Protein AF-A0AAE0B2C9-F1 (afdb_monomer_lite)

Radius of gyration: 37.52 Å; chains: 1; bounding box: 74×48×134 Å

pLDDT: mean 80.84, std 14.65, range [28.23, 96.62]

Foldseek 3Di:
DLVVLVVVLVVLVVVCVVCVVVCVVVVVVVVSVVVSVVSVVVSVVVVVVLVVVLVVVLVVLVVVLVVVLVVLLVVVVPDPDDPVCPVVSVVVSVVSVVVSVVVSVVSVVVSPVCVVVVVVVVVVVVPPDDDDDPDDPPPDPPPCQPVDDDDDDDDPDPPDDQDDVNPVDDPLRVLVVVLVVVLRVLHLEAEAEQSCVRPDPVVVVVSLVVCCVSNVNHHYHYDHPDLVSQLPDQWDWDDDPNDTDDIGRLVVQLVDPPRPSVVSVVVVVVVVVVVDPPDDPDDD

Sequence (284 aa):
MTGTTKSSLASHLAESFAGAKTIRAFRQEDEFFSKSLKLIDANACSYFHSSSAEEWLIQCLEILCAIVLSSSALAMTLLPLGPSASGFIGMALSYGLSLNLHLISAAKFNCTADFIVSIERLEQYMHIPSEAQTVVEGKQPAQNWPAIGKVEIHNLKTLIAVVENGLNWSLGQRQLFCLGRALLKRSRILVLDEATASIDNATDSTIQKTIRREFADCTVITVAHRIPTVMDCNAVLAISDGELVEYDDPVKLINTDGSLFGQLVKEYWSQCKFQHPLRRLVLK

Structure (mmCIF, N/CA/C/O backbone):
data_AF-A0AAE0B2C9-F1
#
_entry.id   AF-A0AAE0B2C9-F1
#
loop_
_atom_site.group_PDB
_atom_site.id
_atom_site.type_symbol
_atom_site.label_atom_id
_atom_site.label_alt_id
_atom_site.label_comp_id
_atom_site.label_asym_id
_atom_site.label_entity_id
_atom_site.label_seq_id
_atom_site.pdbx_PDB_ins_code
_atom_site.Cartn_x
_atom_site.Cartn_y
_atom_site.Cartn_z
_atom_site.occupancy
_atom_site.B_iso_or_equiv
_atom_site.auth_seq_id
_atom_site.auth_comp_id
_atom_site.auth_asym_id
_atom_site.auth_atom_id
_atom_site.pdbx_PDB_model_num
ATOM 1 N N . MET A 1 1 ? 11.998 -7.141 -19.446 1.00 56.12 1 MET A N 1
ATOM 2 C CA . MET A 1 1 ? 12.781 -7.429 -18.213 1.00 56.12 1 MET A CA 1
ATOM 3 C C . MET A 1 1 ? 12.981 -6.198 -17.326 1.00 56.12 1 MET A C 1
ATOM 5 O O . MET A 1 1 ? 12.806 -6.310 -16.123 1.00 56.12 1 MET A O 1
ATOM 9 N N . THR A 1 2 ? 13.232 -5.008 -17.877 1.00 59.12 2 THR A N 1
ATOM 10 C CA . THR A 1 2 ? 13.324 -3.733 -17.121 1.00 59.12 2 THR A CA 1
ATOM 11 C C . THR A 1 2 ? 12.116 -3.443 -16.217 1.00 59.12 2 THR A C 1
ATOM 13 O O . THR A 1 2 ? 12.249 -2.884 -15.130 1.00 59.12 2 THR A O 1
ATOM 16 N N . GLY A 1 3 ? 10.919 -3.863 -16.633 1.00 65.12 3 GLY A N 1
ATOM 17 C CA . GLY A 1 3 ? 9.690 -3.694 -15.861 1.00 65.12 3 GLY A CA 1
ATOM 18 C C . GLY A 1 3 ? 9.632 -4.459 -14.533 1.00 65.12 3 GLY A C 1
ATOM 19 O O . GLY A 1 3 ? 8.929 -4.007 -13.631 1.00 65.12 3 GLY A O 1
ATOM 20 N N . THR A 1 4 ? 10.341 -5.585 -14.391 1.00 75.62 4 THR A N 1
ATOM 21 C CA . THR A 1 4 ? 10.336 -6.396 -13.160 1.00 75.62 4 THR A CA 1
ATOM 22 C C . THR A 1 4 ? 11.414 -5.922 -12.187 1.00 75.62 4 THR A C 1
ATOM 24 O O . THR A 1 4 ? 11.114 -5.689 -11.016 1.00 75.62 4 THR A O 1
ATOM 27 N N . THR A 1 5 ? 12.629 -5.649 -12.670 1.00 82.25 5 THR A N 1
ATOM 28 C CA . THR A 1 5 ? 13.738 -5.119 -11.853 1.00 82.25 5 THR A CA 1
ATOM 29 C C . THR A 1 5 ? 13.420 -3.740 -11.281 1.00 82.25 5 THR A C 1
ATOM 31 O O . THR A 1 5 ? 13.596 -3.505 -10.084 1.00 82.25 5 THR A O 1
ATOM 34 N N . LYS A 1 6 ? 12.851 -2.847 -12.100 1.00 84.25 6 LYS A N 1
ATOM 35 C CA . LYS A 1 6 ? 12.429 -1.510 -11.664 1.00 84.25 6 LYS A CA 1
ATOM 36 C C . LYS A 1 6 ? 11.317 -1.567 -10.613 1.00 84.25 6 LYS A C 1
ATOM 38 O O . LYS A 1 6 ? 11.328 -0.765 -9.683 1.00 84.25 6 LYS A O 1
ATOM 43 N N . SER A 1 7 ? 10.388 -2.523 -10.729 1.00 86.44 7 SER A N 1
ATOM 44 C CA . SER A 1 7 ? 9.321 -2.703 -9.734 1.00 86.44 7 SER A CA 1
ATOM 45 C C . SER A 1 7 ? 9.874 -3.148 -8.380 1.00 86.44 7 SER A C 1
ATOM 47 O O . SER A 1 7 ? 9.533 -2.551 -7.366 1.00 86.44 7 SER A O 1
ATOM 49 N N . SER A 1 8 ? 10.812 -4.103 -8.366 1.00 87.62 8 SER A N 1
ATOM 50 C CA . SER A 1 8 ? 11.441 -4.575 -7.130 1.00 87.62 8 SER A CA 1
ATOM 51 C C . SER A 1 8 ? 12.215 -3.464 -6.418 1.00 87.62 8 SER A C 1
ATOM 53 O O . SER A 1 8 ? 12.170 -3.383 -5.192 1.00 87.62 8 SER A O 1
ATOM 55 N N . LEU A 1 9 ? 12.904 -2.595 -7.169 1.00 90.75 9 LEU A N 1
ATOM 56 C CA . LEU A 1 9 ? 13.582 -1.426 -6.609 1.00 90.75 9 LEU A CA 1
ATOM 57 C C . LEU A 1 9 ? 12.579 -0.433 -6.006 1.00 90.75 9 LEU A C 1
ATOM 59 O O . LEU A 1 9 ? 12.768 0.026 -4.882 1.00 90.75 9 LEU A O 1
ATOM 63 N N . ALA A 1 10 ? 11.498 -0.127 -6.730 1.00 91.06 10 ALA A N 1
ATOM 64 C CA . ALA A 1 10 ? 10.461 0.785 -6.253 1.00 91.06 10 ALA A CA 1
ATOM 65 C C . ALA A 1 10 ? 9.782 0.265 -4.975 1.00 91.06 10 ALA A C 1
ATOM 67 O O . ALA A 1 10 ? 9.624 1.022 -4.019 1.00 91.06 10 ALA A O 1
ATOM 68 N N . SER A 1 11 ? 9.445 -1.027 -4.926 1.00 92.75 11 SER A N 1
ATOM 69 C CA . SER A 1 11 ? 8.879 -1.672 -3.739 1.00 92.75 11 SER A CA 1
ATOM 70 C C . SER A 1 11 ? 9.840 -1.627 -2.551 1.00 92.75 11 SER A C 1
ATOM 72 O O . SER A 1 11 ? 9.436 -1.222 -1.465 1.00 92.75 11 SER A O 1
ATOM 74 N N . HIS A 1 12 ? 11.119 -1.959 -2.759 1.00 94.12 12 HIS A N 1
ATOM 75 C CA . HIS A 1 12 ? 12.130 -1.910 -1.700 1.00 94.12 12 HIS A CA 1
ATOM 76 C C . HIS A 1 12 ? 12.312 -0.495 -1.133 1.00 94.12 12 HIS A C 1
ATOM 78 O O . HIS A 1 12 ? 12.438 -0.317 0.079 1.00 94.12 12 HIS A O 1
ATOM 84 N N . LEU A 1 13 ? 12.303 0.527 -1.993 1.00 93.69 13 LEU A N 1
ATOM 85 C CA . LEU A 1 13 ? 12.372 1.921 -1.557 1.00 93.69 13 LEU A CA 1
ATOM 86 C C . LEU A 1 13 ? 11.123 2.322 -0.770 1.00 93.69 13 LEU A C 1
ATOM 88 O O . LEU A 1 13 ? 11.255 2.917 0.296 1.00 93.69 13 LEU A O 1
ATOM 92 N N . ALA A 1 14 ? 9.928 1.968 -1.249 1.00 92.62 14 ALA A N 1
ATOM 93 C CA . ALA A 1 14 ? 8.678 2.260 -0.551 1.00 92.62 14 ALA A CA 1
ATOM 94 C C . ALA A 1 14 ? 8.640 1.627 0.852 1.00 92.62 14 ALA A C 1
ATOM 96 O O . ALA A 1 14 ? 8.302 2.303 1.824 1.00 92.62 14 ALA A O 1
ATOM 97 N N . GLU A 1 15 ? 9.061 0.365 0.971 1.00 93.19 15 GLU A N 1
ATOM 98 C CA . GLU A 1 15 ? 9.192 -0.338 2.251 1.00 93.19 15 GLU A CA 1
ATOM 99 C C . GLU A 1 15 ? 10.231 0.332 3.163 1.00 93.19 15 GLU A C 1
ATOM 101 O O . GLU A 1 15 ? 9.957 0.595 4.335 1.00 93.19 15 GLU A O 1
ATOM 106 N N . SER A 1 16 ? 11.393 0.701 2.613 1.00 94.38 16 SER A N 1
ATOM 107 C CA . SER A 1 16 ? 12.456 1.389 3.356 1.00 94.38 16 SER A CA 1
ATOM 108 C C . SER A 1 16 ? 12.008 2.756 3.885 1.00 94.38 16 SER A C 1
ATOM 110 O O . SER A 1 16 ? 12.334 3.117 5.015 1.00 94.38 16 SER A O 1
ATOM 112 N N . PHE A 1 17 ? 11.236 3.519 3.103 1.00 90.62 17 PHE A N 1
ATOM 113 C CA . PHE A 1 17 ? 10.686 4.809 3.532 1.00 90.62 17 PHE A CA 1
ATOM 114 C C . PHE A 1 17 ? 9.633 4.644 4.628 1.00 90.62 17 PHE A C 1
ATOM 116 O O . PHE A 1 17 ? 9.695 5.344 5.641 1.00 90.62 17 PHE A O 1
ATOM 123 N N . ALA A 1 18 ? 8.704 3.699 4.463 1.00 90.19 18 ALA A N 1
ATOM 124 C CA . ALA A 1 18 ? 7.688 3.407 5.471 1.00 90.19 18 ALA A CA 1
ATOM 125 C C . ALA A 1 18 ? 8.315 2.911 6.791 1.00 90.19 18 ALA A C 1
ATOM 127 O O . ALA A 1 18 ? 7.897 3.320 7.875 1.00 90.19 18 ALA A O 1
ATOM 128 N N . GLY A 1 19 ? 9.360 2.082 6.701 1.00 92.25 19 GLY A N 1
ATOM 129 C CA . GLY A 1 19 ? 10.087 1.493 7.827 1.00 92.25 19 GLY A CA 1
ATOM 130 C C . GLY A 1 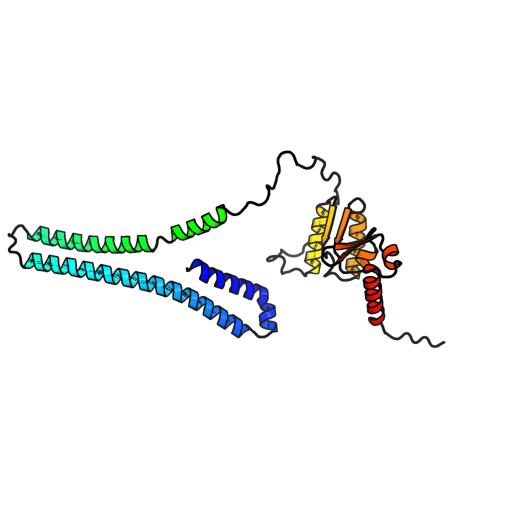19 ? 11.279 2.306 8.343 1.00 92.25 19 GLY A C 1
ATOM 131 O O . GLY A 1 19 ? 11.994 1.829 9.225 1.00 92.25 19 GLY A O 1
ATOM 132 N N . ALA A 1 20 ? 11.514 3.526 7.849 1.00 92.69 20 ALA A N 1
ATOM 133 C CA . ALA A 1 20 ? 12.760 4.265 8.089 1.00 92.69 20 ALA A CA 1
ATOM 134 C C . ALA A 1 20 ? 13.092 4.467 9.579 1.00 92.69 20 ALA A C 1
ATOM 136 O O . ALA A 1 20 ? 14.256 4.418 9.977 1.00 92.69 20 ALA A O 1
ATOM 137 N N . LYS A 1 21 ? 12.074 4.682 10.424 1.00 91.31 21 LYS A N 1
ATOM 138 C CA . LYS A 1 21 ? 12.264 4.812 11.880 1.00 91.31 21 LYS A CA 1
ATOM 139 C C . LYS A 1 21 ? 12.748 3.505 12.506 1.00 91.31 21 LYS A C 1
ATOM 141 O O . LYS A 1 21 ? 13.645 3.538 13.342 1.00 91.31 21 LYS A O 1
ATOM 146 N N . THR A 1 22 ? 12.180 2.378 12.087 1.00 95.31 22 THR A N 1
ATOM 147 C CA . THR A 1 22 ? 12.537 1.040 12.569 1.00 95.31 22 THR A CA 1
ATOM 148 C C . THR A 1 22 ? 13.957 0.673 12.151 1.00 95.31 22 THR A C 1
ATOM 150 O O . THR A 1 22 ? 14.747 0.261 12.993 1.00 95.31 22 THR A O 1
ATOM 153 N N . ILE A 1 23 ? 14.320 0.911 10.887 1.00 95.75 23 ILE A N 1
ATOM 154 C CA . ILE A 1 23 ? 15.668 0.629 10.366 1.00 95.75 23 ILE A CA 1
ATOM 155 C C . ILE A 1 23 ? 16.730 1.386 11.176 1.00 95.75 23 ILE A C 1
ATOM 157 O O . ILE A 1 23 ? 17.708 0.788 11.622 1.00 95.75 23 ILE A O 1
ATOM 161 N N . ARG A 1 24 ? 16.491 2.677 11.450 1.00 94.94 24 ARG A N 1
ATOM 162 C CA . ARG A 1 24 ? 17.382 3.502 12.284 1.00 94.94 24 ARG A CA 1
ATOM 163 C C . ARG A 1 24 ? 17.424 3.055 13.743 1.00 94.94 24 ARG A C 1
ATOM 165 O O . ARG A 1 24 ? 18.475 3.102 14.373 1.00 94.94 24 ARG A O 1
ATOM 172 N N . ALA A 1 25 ? 16.291 2.620 14.297 1.00 96.62 25 ALA A N 1
ATOM 173 C CA . ALA A 1 25 ? 16.227 2.138 15.675 1.00 96.62 25 ALA A CA 1
ATOM 174 C C . ALA A 1 25 ? 17.085 0.879 15.884 1.00 96.62 25 ALA A C 1
ATOM 176 O O . ALA A 1 25 ? 17.752 0.762 16.911 1.00 96.62 25 ALA A O 1
ATOM 177 N N . PHE A 1 26 ? 17.113 -0.024 14.900 1.00 96.38 26 PHE A N 1
ATOM 178 C CA . PHE A 1 26 ? 17.921 -1.248 14.931 1.00 96.38 26 PHE A CA 1
ATOM 179 C C . PHE A 1 26 ? 19.332 -1.093 14.342 1.00 96.38 26 PHE A C 1
ATOM 181 O O . PHE A 1 26 ? 20.090 -2.061 14.357 1.00 96.38 26 PHE A O 1
ATOM 188 N N . ARG A 1 27 ? 19.700 0.105 13.864 1.00 94.44 27 ARG A N 1
ATOM 189 C CA . ARG A 1 27 ? 20.990 0.406 13.219 1.00 94.44 27 ARG A CA 1
ATOM 190 C C . ARG A 1 27 ? 21.327 -0.518 12.037 1.00 94.44 27 ARG A C 1
ATOM 192 O O . ARG A 1 27 ? 22.441 -1.023 11.938 1.00 94.44 27 ARG A O 1
ATOM 199 N N . GLN A 1 28 ? 20.336 -0.787 11.184 1.00 94.88 28 GLN A N 1
ATOM 200 C CA . GLN A 1 28 ? 20.468 -1.653 10.000 1.00 94.88 28 GLN A CA 1
ATOM 201 C C . GLN A 1 28 ? 20.532 -0.858 8.684 1.00 94.88 28 GLN A C 1
ATOM 203 O O . GLN A 1 28 ? 20.190 -1.370 7.618 1.00 94.88 28 GLN A O 1
ATOM 208 N N . GLU A 1 29 ? 20.934 0.417 8.727 1.00 95.62 29 GLU A N 1
ATOM 209 C CA . GLU A 1 29 ? 20.977 1.277 7.540 1.00 95.62 29 GLU A CA 1
ATOM 210 C C . GLU A 1 29 ? 21.914 0.730 6.457 1.00 95.62 29 GLU A C 1
ATOM 212 O O . GLU A 1 29 ? 21.547 0.735 5.282 1.00 95.62 29 GLU A O 1
ATOM 217 N N . ASP A 1 30 ? 23.085 0.218 6.843 1.00 95.88 30 ASP A N 1
ATOM 218 C CA . ASP A 1 30 ? 24.098 -0.280 5.904 1.00 95.88 30 ASP A CA 1
ATOM 219 C C . ASP A 1 30 ? 23.630 -1.530 5.148 1.00 95.88 30 ASP A C 1
ATOM 221 O O . ASP A 1 30 ? 23.893 -1.674 3.951 1.00 95.88 30 ASP A O 1
ATOM 225 N N . GLU A 1 31 ? 22.887 -2.421 5.812 1.00 94.44 31 GLU A N 1
ATOM 226 C CA . GLU A 1 31 ? 22.328 -3.618 5.180 1.00 94.44 31 GLU A CA 1
ATOM 227 C C . GLU A 1 31 ? 21.283 -3.236 4.122 1.00 94.44 31 GLU A C 1
ATOM 229 O O . GLU A 1 31 ? 21.355 -3.681 2.971 1.00 94.44 31 GLU A O 1
ATOM 234 N N . PHE A 1 32 ? 20.350 -2.347 4.481 1.00 94.81 32 PHE A N 1
ATOM 235 C CA . PHE A 1 32 ? 19.336 -1.831 3.559 1.00 94.81 32 PHE A CA 1
ATOM 236 C C . PHE A 1 32 ? 19.957 -1.032 2.409 1.00 94.81 32 PHE A C 1
ATOM 238 O O . PHE A 1 32 ? 19.514 -1.146 1.263 1.00 94.81 32 PHE A O 1
ATOM 245 N N . PHE A 1 33 ? 21.008 -0.258 2.683 1.00 94.44 33 PHE A N 1
ATOM 246 C CA . PHE A 1 33 ? 21.739 0.485 1.663 1.00 94.44 33 PHE A CA 1
ATOM 247 C C . PHE A 1 33 ? 22.454 -0.457 0.689 1.00 94.44 33 PHE A C 1
ATOM 249 O O . PHE A 1 33 ? 22.289 -0.324 -0.524 1.00 94.44 33 PHE A O 1
ATOM 256 N N . SER A 1 34 ? 23.163 -1.471 1.197 1.00 95.44 34 SER A N 1
ATOM 257 C CA . SER A 1 34 ? 23.807 -2.501 0.372 1.00 95.44 34 SER A CA 1
ATOM 258 C C . SER A 1 34 ? 22.793 -3.250 -0.496 1.00 95.44 34 SER A C 1
ATOM 260 O O . SER A 1 34 ? 23.025 -3.479 -1.685 1.00 95.44 34 SER A O 1
ATOM 262 N N . LYS A 1 35 ? 21.629 -3.596 0.065 1.00 94.12 35 LYS A N 1
ATOM 263 C CA . LYS A 1 35 ? 20.538 -4.241 -0.675 1.00 94.12 35 LYS A CA 1
ATOM 264 C C . LYS A 1 35 ? 19.962 -3.333 -1.765 1.00 94.12 35 LYS A C 1
ATOM 266 O O . LYS A 1 35 ? 19.724 -3.804 -2.876 1.00 94.12 35 LYS A O 1
ATOM 271 N N . SER A 1 36 ? 19.798 -2.041 -1.481 1.00 93.44 36 SER A N 1
ATOM 272 C CA . SER A 1 36 ? 19.371 -1.045 -2.470 1.00 93.44 36 SER A CA 1
ATOM 273 C C . SER A 1 36 ? 20.369 -0.936 -3.627 1.00 93.44 36 SER A C 1
ATOM 275 O O . SER A 1 36 ? 19.965 -1.010 -4.786 1.00 93.44 36 SER A O 1
ATOM 277 N N . LEU A 1 37 ? 21.673 -0.864 -3.331 1.00 94.88 37 LEU A N 1
ATOM 278 C CA . LEU A 1 37 ? 22.725 -0.837 -4.353 1.00 94.88 37 LEU A CA 1
ATOM 279 C C . LEU A 1 37 ? 22.684 -2.077 -5.250 1.00 94.88 37 LEU A C 1
ATOM 281 O O . LEU A 1 37 ? 22.681 -1.935 -6.466 1.00 94.88 37 LEU A O 1
ATOM 285 N N . LYS A 1 38 ? 22.535 -3.280 -4.681 1.00 93.94 38 LYS A N 1
ATOM 286 C CA . LYS A 1 38 ? 22.403 -4.517 -5.475 1.00 93.94 38 LYS A CA 1
ATOM 287 C C . LYS A 1 38 ? 21.209 -4.482 -6.433 1.00 93.94 38 LYS A C 1
ATOM 289 O O . LYS A 1 38 ? 21.309 -4.976 -7.552 1.00 93.94 38 LYS A O 1
ATOM 294 N N . LEU A 1 39 ? 20.076 -3.919 -6.007 1.00 91.94 39 LEU A N 1
ATOM 295 C CA . LEU A 1 39 ? 18.887 -3.780 -6.857 1.00 91.94 39 LEU A CA 1
ATOM 296 C C . LEU A 1 39 ? 19.086 -2.731 -7.959 1.00 91.94 39 LEU A C 1
ATOM 298 O O . LEU A 1 39 ? 18.635 -2.939 -9.087 1.00 91.94 39 LEU A O 1
ATOM 302 N N . ILE A 1 40 ? 19.771 -1.629 -7.645 1.00 92.94 40 ILE A N 1
ATOM 303 C CA . ILE A 1 40 ? 20.153 -0.603 -8.621 1.00 92.94 40 ILE A CA 1
ATOM 304 C C . ILE A 1 40 ? 21.097 -1.204 -9.663 1.00 92.94 40 ILE A C 1
ATOM 306 O O . ILE A 1 40 ? 20.825 -1.070 -10.854 1.00 92.94 40 ILE A O 1
ATOM 310 N N . ASP A 1 41 ? 22.132 -1.923 -9.228 1.00 93.75 41 ASP A N 1
ATOM 311 C CA . ASP A 1 41 ? 23.100 -2.580 -10.105 1.00 93.75 41 ASP A CA 1
ATOM 312 C C . ASP A 1 41 ? 22.428 -3.635 -10.981 1.00 93.75 41 ASP A C 1
ATOM 314 O O . ASP A 1 41 ? 22.621 -3.635 -12.190 1.00 93.75 41 ASP A O 1
ATOM 318 N N . ALA A 1 42 ? 21.563 -4.488 -10.426 1.00 89.12 42 ALA A N 1
ATOM 319 C CA . ALA A 1 42 ? 20.823 -5.474 -11.215 1.00 89.12 42 ALA A CA 1
ATOM 320 C C . ALA A 1 42 ? 19.963 -4.815 -12.310 1.00 89.12 42 ALA A C 1
ATOM 322 O O . ALA A 1 42 ? 19.905 -5.294 -13.447 1.00 89.12 42 ALA A O 1
ATOM 323 N N . ASN A 1 43 ? 19.316 -3.691 -11.989 1.00 88.88 43 ASN A N 1
ATOM 324 C CA . ASN A 1 43 ? 18.550 -2.923 -12.962 1.00 88.88 43 ASN A CA 1
ATOM 325 C C . ASN A 1 43 ? 19.452 -2.246 -14.011 1.00 88.88 43 ASN A C 1
ATOM 327 O O . ASN A 1 43 ? 19.130 -2.266 -15.200 1.00 88.88 43 ASN A O 1
ATOM 331 N N . ALA A 1 44 ? 20.583 -1.676 -13.587 1.00 89.00 44 ALA A N 1
ATOM 332 C CA . ALA A 1 44 ? 21.557 -1.032 -14.462 1.00 89.00 44 ALA A CA 1
ATOM 333 C C . ALA A 1 44 ? 22.230 -2.037 -15.407 1.00 89.00 44 ALA A C 1
ATOM 335 O O . ALA A 1 44 ? 22.339 -1.759 -16.596 1.00 89.00 44 ALA A O 1
ATOM 336 N N . CYS A 1 45 ? 22.595 -3.226 -14.924 1.00 88.44 45 CYS A N 1
ATOM 337 C CA . CYS A 1 45 ? 23.145 -4.312 -15.732 1.00 88.44 45 CYS A CA 1
ATOM 338 C C . CYS A 1 45 ? 22.170 -4.738 -16.832 1.00 88.44 45 CYS A C 1
ATOM 340 O O . CYS A 1 45 ? 22.575 -4.883 -17.981 1.00 88.44 45 CYS A O 1
ATOM 342 N N . SER A 1 46 ? 20.876 -4.887 -16.520 1.00 84.50 46 SER A N 1
ATOM 343 C CA . SER A 1 46 ? 19.873 -5.216 -17.543 1.00 84.50 46 SER A CA 1
ATOM 344 C C . SER A 1 46 ? 19.802 -4.150 -18.638 1.00 84.50 46 SER A C 1
ATOM 346 O O . SER A 1 46 ? 19.661 -4.502 -19.807 1.00 84.50 46 SER A O 1
ATOM 348 N N . TYR A 1 47 ? 19.895 -2.870 -18.272 1.00 82.62 47 TYR A N 1
ATOM 349 C CA . TYR A 1 47 ? 19.935 -1.774 -19.238 1.00 82.62 47 TYR A CA 1
ATOM 350 C C . TYR A 1 47 ? 21.234 -1.800 -20.055 1.00 82.62 47 TYR A C 1
ATOM 352 O O . TYR A 1 47 ? 21.191 -1.770 -21.279 1.00 82.62 47 TYR A O 1
ATOM 360 N N . PHE A 1 48 ? 22.380 -1.953 -19.389 1.00 89.50 48 PHE A N 1
ATOM 361 C CA . PHE A 1 48 ? 23.697 -1.992 -20.020 1.00 89.50 48 PHE A CA 1
ATOM 362 C C . PHE A 1 48 ? 23.826 -3.131 -21.036 1.00 89.50 48 PHE A C 1
ATOM 364 O O . PHE A 1 48 ? 24.353 -2.918 -22.124 1.00 89.50 48 PHE A O 1
ATOM 371 N N . HIS A 1 49 ? 23.318 -4.325 -20.718 1.00 88.69 49 HIS A N 1
ATOM 372 C CA . HIS A 1 49 ? 23.308 -5.451 -21.653 1.00 88.69 49 HIS A CA 1
ATOM 373 C C . HIS A 1 49 ? 22.422 -5.186 -22.873 1.00 88.69 49 HIS A C 1
ATOM 375 O O . HIS A 1 49 ? 22.830 -5.521 -23.982 1.00 88.69 49 HIS A O 1
ATOM 381 N N . SER A 1 50 ? 21.258 -4.553 -22.687 1.00 84.88 50 SER A N 1
ATOM 382 C CA . SER A 1 50 ? 20.385 -4.152 -23.799 1.00 84.88 50 SER A CA 1
ATOM 383 C C . SER A 1 50 ? 21.082 -3.137 -24.703 1.00 84.88 50 SER A C 1
ATOM 385 O O . SER A 1 50 ? 21.214 -3.370 -25.900 1.00 84.88 50 SER A O 1
ATOM 387 N N . SER A 1 51 ? 21.633 -2.066 -24.124 1.00 85.19 51 SER A N 1
ATOM 388 C CA . SER A 1 51 ? 22.369 -1.049 -24.881 1.00 85.19 51 SER A CA 1
ATOM 389 C C . SER A 1 51 ? 23.604 -1.626 -25.578 1.00 85.19 51 SER A C 1
ATOM 391 O O . SER A 1 51 ? 23.879 -1.292 -26.723 1.00 85.19 51 SER A O 1
ATOM 393 N N . SER A 1 52 ? 24.333 -2.537 -24.928 1.00 90.25 52 SER A N 1
ATOM 394 C CA . SER A 1 52 ? 25.494 -3.199 -25.538 1.00 90.25 52 SER A CA 1
ATOM 395 C C . SER A 1 52 ? 25.097 -4.079 -26.726 1.00 90.25 52 SER A C 1
ATOM 397 O O . SER A 1 52 ? 25.823 -4.130 -27.715 1.00 90.25 52 SER A O 1
ATOM 399 N N . ALA A 1 53 ? 23.958 -4.772 -26.644 1.00 88.75 53 ALA A N 1
ATOM 400 C CA . ALA A 1 53 ? 23.445 -5.586 -27.742 1.00 88.75 53 ALA A CA 1
ATOM 401 C C . ALA A 1 53 ? 22.993 -4.721 -28.930 1.00 88.75 53 ALA A C 1
ATOM 403 O O . ALA A 1 53 ? 23.263 -5.078 -30.077 1.00 88.75 53 ALA A O 1
ATOM 404 N N . GLU A 1 54 ? 22.360 -3.574 -28.662 1.00 85.19 54 GLU A N 1
ATOM 405 C CA . GLU A 1 54 ? 21.986 -2.594 -29.688 1.00 85.19 54 GLU A CA 1
ATOM 406 C C . GLU A 1 54 ? 23.221 -2.043 -30.414 1.00 85.19 54 GLU A C 1
ATOM 408 O O . GLU A 1 54 ? 23.286 -2.107 -31.642 1.00 85.19 54 GLU A O 1
ATOM 413 N N . GLU A 1 55 ? 24.232 -1.576 -29.673 1.00 89.75 55 GLU A N 1
ATOM 414 C CA . GLU A 1 55 ? 25.488 -1.067 -30.248 1.00 89.75 55 GLU A CA 1
ATOM 415 C C . GLU A 1 55 ? 26.249 -2.143 -31.032 1.00 89.75 55 GLU A C 1
ATOM 417 O O . GLU A 1 55 ? 26.749 -1.887 -32.128 1.00 89.75 55 GLU A O 1
ATOM 422 N N . TRP A 1 56 ? 26.284 -3.378 -30.528 1.00 93.50 56 TRP A N 1
ATOM 423 C CA . TRP A 1 56 ? 26.886 -4.497 -31.251 1.00 93.50 56 TRP A CA 1
ATOM 424 C C . TRP A 1 56 ? 26.183 -4.770 -32.588 1.00 93.50 56 TRP A C 1
ATOM 426 O O . TRP A 1 56 ? 26.845 -4.933 -33.615 1.00 93.50 56 TRP A O 1
ATOM 436 N N . LEU A 1 57 ? 24.846 -4.769 -32.602 1.00 90.56 57 LEU A N 1
ATOM 437 C CA . LEU A 1 57 ? 24.065 -4.964 -33.823 1.00 90.56 57 LEU A CA 1
ATOM 438 C C . LEU A 1 57 ? 24.337 -3.854 -34.849 1.00 90.56 57 LEU A C 1
ATOM 440 O O . LEU A 1 57 ? 24.515 -4.144 -36.034 1.00 90.56 57 LEU A O 1
ATOM 444 N N . ILE A 1 58 ? 24.407 -2.598 -34.401 1.00 89.94 58 ILE A N 1
ATOM 445 C CA . ILE A 1 58 ? 24.726 -1.443 -35.253 1.00 89.94 58 ILE A CA 1
ATOM 446 C C . ILE A 1 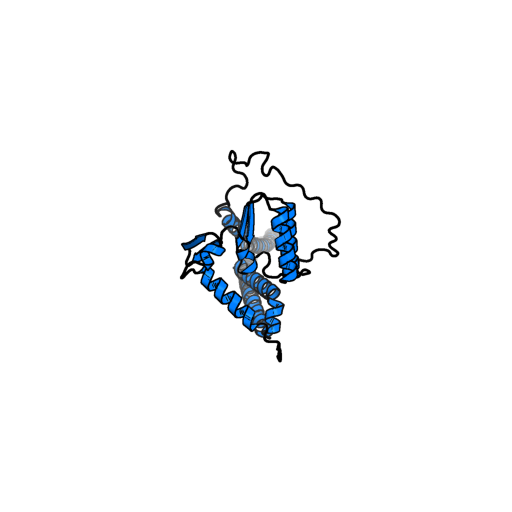58 ? 26.122 -1.598 -35.854 1.00 89.94 58 ILE A C 1
ATOM 448 O O . ILE A 1 58 ? 26.275 -1.485 -37.069 1.00 89.94 58 ILE A O 1
ATOM 452 N N . GLN A 1 59 ? 27.116 -1.942 -35.033 1.00 92.06 59 GLN A N 1
ATOM 453 C CA . GLN A 1 59 ? 28.489 -2.156 -35.482 1.00 92.06 59 GLN A CA 1
ATOM 454 C C . GLN A 1 59 ? 28.571 -3.248 -36.561 1.00 92.06 59 GLN A C 1
ATOM 456 O O . GLN A 1 59 ? 29.270 -3.086 -37.563 1.00 92.06 59 GLN A O 1
ATOM 461 N N . CYS A 1 60 ? 27.843 -4.356 -36.395 1.00 92.81 60 CYS A N 1
ATOM 462 C CA . CYS A 1 60 ? 27.777 -5.417 -37.400 1.00 92.81 60 CYS A CA 1
ATOM 463 C C . CYS A 1 60 ? 27.125 -4.945 -38.711 1.00 92.81 60 CYS A C 1
ATOM 465 O O . CYS A 1 60 ? 27.639 -5.249 -39.791 1.00 92.81 60 CYS A O 1
ATOM 467 N N . LEU A 1 61 ? 26.024 -4.191 -38.632 1.00 90.12 61 LEU A N 1
ATOM 468 C CA . LEU A 1 61 ? 25.336 -3.637 -39.804 1.00 90.12 61 LEU A CA 1
ATOM 469 C C . LEU A 1 61 ? 26.211 -2.628 -40.560 1.00 90.12 61 LEU A C 1
ATOM 471 O O . LEU A 1 61 ? 26.268 -2.670 -41.791 1.00 90.12 61 LEU A O 1
ATOM 475 N N . GLU A 1 62 ? 26.937 -1.771 -39.845 1.00 91.31 62 GLU A N 1
ATOM 476 C CA . GLU A 1 62 ? 27.867 -0.806 -40.432 1.00 91.31 62 GLU A CA 1
ATOM 477 C C . GLU A 1 62 ? 29.037 -1.492 -41.139 1.00 91.31 62 GLU A C 1
ATOM 479 O O . GLU A 1 62 ? 29.372 -1.115 -42.263 1.00 91.31 62 GLU A O 1
ATOM 484 N N . ILE A 1 63 ? 29.624 -2.531 -40.530 1.00 92.88 63 ILE A N 1
ATOM 485 C CA . ILE A 1 63 ? 30.702 -3.313 -41.153 1.00 92.88 63 ILE A CA 1
ATOM 486 C C . ILE A 1 63 ? 30.202 -3.978 -42.441 1.00 92.88 63 ILE A C 1
ATOM 488 O O . ILE A 1 63 ? 30.879 -3.907 -43.467 1.00 92.88 63 ILE A O 1
ATOM 492 N N . LEU A 1 64 ? 29.008 -4.581 -42.427 1.00 92.44 64 LEU A N 1
ATOM 493 C CA . LEU A 1 64 ? 28.411 -5.177 -43.627 1.00 92.44 64 LEU A CA 1
ATOM 494 C C . LEU A 1 64 ? 28.183 -4.128 -44.725 1.00 92.44 64 LEU A C 1
ATOM 496 O O . LEU A 1 64 ? 28.565 -4.353 -45.875 1.00 92.44 64 LEU A O 1
ATOM 500 N N . CYS A 1 65 ? 27.632 -2.961 -44.381 1.00 91.25 65 CYS A N 1
ATOM 501 C CA . CYS A 1 65 ? 27.430 -1.870 -45.336 1.00 91.25 65 CYS A CA 1
ATOM 502 C C . CYS A 1 65 ? 28.759 -1.335 -45.889 1.00 91.25 65 CYS A C 1
ATOM 504 O O . CYS A 1 65 ? 28.866 -1.074 -47.087 1.00 91.25 65 CYS A O 1
ATOM 506 N N . ALA A 1 66 ? 29.792 -1.215 -45.053 1.00 91.44 66 ALA A N 1
ATOM 507 C CA . ALA A 1 66 ? 31.122 -0.788 -45.474 1.00 91.44 66 ALA A CA 1
ATOM 508 C C . ALA A 1 66 ? 31.770 -1.794 -46.440 1.00 91.44 66 ALA A C 1
ATOM 510 O O . ALA A 1 66 ? 32.366 -1.387 -47.439 1.00 91.44 66 ALA A O 1
ATOM 511 N N . ILE A 1 67 ? 31.616 -3.102 -46.202 1.00 93.75 67 ILE A N 1
ATOM 512 C CA . ILE A 1 67 ? 32.081 -4.157 -47.119 1.00 93.75 67 ILE A CA 1
ATOM 513 C C . ILE A 1 67 ? 31.351 -4.066 -48.469 1.00 93.75 67 ILE A C 1
ATOM 515 O O . ILE A 1 67 ? 31.982 -4.123 -49.526 1.00 93.75 67 ILE A O 1
ATOM 519 N N . VAL A 1 68 ? 30.032 -3.867 -48.465 1.00 91.69 68 VAL A N 1
ATOM 520 C CA . VAL A 1 68 ? 29.242 -3.722 -49.701 1.00 91.69 68 VAL A CA 1
ATOM 521 C C . VAL A 1 68 ? 29.631 -2.455 -50.473 1.00 91.69 68 VAL A C 1
ATOM 523 O O . VAL A 1 68 ? 29.806 -2.505 -51.691 1.00 91.69 68 VAL A O 1
ATOM 526 N N . LEU A 1 69 ? 29.830 -1.324 -49.793 1.00 90.94 69 LEU A N 1
ATOM 527 C CA . LEU A 1 69 ? 30.214 -0.068 -50.445 1.00 90.94 69 LEU A CA 1
ATOM 528 C C . LEU A 1 69 ? 31.644 -0.106 -50.984 1.00 90.94 69 LEU A C 1
ATOM 530 O O . LEU A 1 69 ? 31.883 0.333 -52.107 1.00 90.94 69 LEU A O 1
ATOM 534 N N . SER A 1 70 ? 32.585 -0.662 -50.220 1.00 91.88 70 SER A N 1
ATOM 535 C CA . SER A 1 70 ? 33.982 -0.809 -50.649 1.00 91.88 70 SER A CA 1
ATOM 536 C C . SER A 1 70 ? 34.129 -1.773 -51.824 1.00 91.88 70 SER A C 1
ATOM 538 O O . SER A 1 70 ? 34.821 -1.448 -52.787 1.00 91.88 70 SER A O 1
ATOM 540 N N . SER A 1 71 ? 33.438 -2.917 -51.801 1.00 91.75 71 SER A N 1
ATOM 541 C CA . SER A 1 71 ? 33.425 -3.854 -52.933 1.00 91.75 71 SER A CA 1
ATOM 542 C C . SER A 1 71 ? 32.781 -3.244 -54.179 1.00 91.75 71 SER A C 1
ATOM 544 O O . SER A 1 71 ? 33.323 -3.393 -55.273 1.00 91.75 71 SER A O 1
ATOM 546 N N . SER A 1 72 ? 31.692 -2.485 -54.024 1.00 89.50 72 SER A N 1
ATOM 547 C CA . SER A 1 72 ? 31.049 -1.763 -55.131 1.00 89.50 72 SER A CA 1
ATOM 548 C C . SER A 1 72 ? 31.963 -0.680 -55.712 1.00 89.50 72 SER A C 1
ATOM 550 O O . SER A 1 72 ? 32.107 -0.586 -56.929 1.00 89.50 72 SER A O 1
ATOM 552 N N . ALA A 1 73 ? 32.639 0.096 -54.857 1.00 88.50 73 ALA A N 1
ATOM 553 C CA . ALA A 1 73 ? 33.608 1.104 -55.280 1.00 88.50 73 ALA A CA 1
ATOM 554 C C . ALA A 1 73 ? 34.794 0.475 -56.032 1.00 88.50 73 ALA A C 1
ATOM 556 O O . ALA A 1 73 ? 35.197 0.983 -57.075 1.00 88.50 73 ALA A O 1
ATOM 557 N N . LEU A 1 74 ? 35.318 -0.652 -55.540 1.00 89.31 74 LEU A N 1
ATOM 558 C CA . LEU A 1 74 ? 36.417 -1.386 -56.170 1.00 89.31 74 LEU A CA 1
ATOM 559 C C . LEU A 1 74 ? 36.004 -2.018 -57.508 1.00 89.31 74 LEU A C 1
ATOM 561 O O . LEU A 1 74 ? 36.762 -1.975 -58.472 1.00 89.31 74 LEU A O 1
ATOM 565 N N . ALA A 1 75 ? 34.790 -2.561 -57.612 1.00 86.56 75 ALA A N 1
ATOM 566 C CA . ALA A 1 75 ? 34.268 -3.061 -58.883 1.00 86.56 75 ALA A CA 1
ATOM 567 C C . ALA A 1 75 ? 34.132 -1.928 -59.916 1.00 86.56 75 ALA A C 1
ATOM 569 O O . ALA A 1 75 ? 34.515 -2.093 -61.074 1.00 86.56 75 ALA A O 1
ATOM 570 N N . MET A 1 76 ? 33.645 -0.758 -59.489 1.00 85.19 76 MET A N 1
ATOM 571 C CA . MET A 1 76 ? 33.489 0.419 -60.349 1.00 85.19 76 MET A CA 1
ATOM 572 C C . MET A 1 76 ? 34.818 1.000 -60.846 1.00 85.19 76 MET A C 1
ATOM 574 O O . MET A 1 76 ? 34.844 1.557 -61.940 1.00 85.19 76 MET A O 1
ATOM 578 N N . THR A 1 77 ? 35.915 0.877 -60.091 1.00 82.50 77 THR A N 1
ATOM 579 C CA . THR A 1 77 ? 37.243 1.337 -60.538 1.00 82.50 77 THR A CA 1
ATOM 580 C C . THR A 1 77 ? 37.956 0.337 -61.448 1.00 82.50 77 THR A C 1
ATOM 582 O O . THR A 1 77 ? 38.767 0.751 -62.274 1.00 82.50 77 THR A O 1
ATOM 585 N N . LEU A 1 78 ? 37.668 -0.963 -61.320 1.00 83.56 78 LEU A N 1
ATOM 586 C CA . LEU A 1 78 ? 38.298 -2.020 -62.121 1.00 83.56 78 LEU A CA 1
ATOM 587 C C . LEU A 1 78 ? 37.610 -2.271 -63.474 1.00 83.56 78 LEU A C 1
ATOM 589 O O . LEU A 1 78 ? 38.240 -2.800 -64.390 1.00 83.56 78 LEU A O 1
ATOM 593 N N . LEU A 1 79 ? 36.333 -1.911 -63.623 1.00 80.38 79 LEU A N 1
ATOM 594 C CA . LEU A 1 79 ? 35.594 -2.052 -64.880 1.00 80.38 79 LEU A CA 1
ATOM 595 C C . LEU A 1 79 ? 35.875 -0.855 -65.813 1.00 80.38 79 LEU A C 1
ATOM 597 O O . LEU A 1 79 ? 35.718 0.288 -65.381 1.00 80.38 79 LEU A O 1
ATOM 601 N N . PRO A 1 80 ? 36.233 -1.072 -67.098 1.00 71.00 80 PRO A N 1
ATOM 602 C CA . PRO A 1 80 ? 36.436 0.002 -68.069 1.00 71.00 80 PRO A CA 1
ATOM 603 C C . PRO A 1 80 ? 35.081 0.592 -68.482 1.00 71.00 80 PRO A C 1
ATOM 605 O O . PRO A 1 80 ? 34.521 0.286 -69.534 1.00 71.00 80 PRO A O 1
ATOM 608 N N . LEU A 1 81 ? 34.518 1.414 -67.606 1.00 67.50 81 LEU A N 1
ATOM 609 C CA . LEU A 1 81 ? 33.280 2.138 -67.834 1.00 67.50 81 LEU A CA 1
ATOM 610 C C . LEU A 1 81 ? 33.578 3.373 -68.699 1.00 67.50 81 LEU A C 1
ATOM 612 O O . LEU A 1 81 ? 34.547 4.095 -68.468 1.00 67.50 81 LEU A O 1
ATOM 616 N N . GLY A 1 82 ? 32.766 3.598 -69.735 1.00 72.81 82 GLY A N 1
ATOM 617 C CA . GLY A 1 82 ? 32.962 4.703 -70.679 1.00 72.81 82 GLY A CA 1
ATOM 618 C C . GLY A 1 82 ? 32.885 6.101 -70.029 1.00 72.81 82 GLY A C 1
ATOM 619 O O . GLY A 1 82 ? 32.409 6.235 -68.900 1.00 72.81 82 GLY A O 1
ATOM 620 N N . PRO A 1 83 ? 33.282 7.173 -70.747 1.00 67.94 83 PRO A N 1
ATOM 621 C CA . PRO A 1 83 ? 33.369 8.544 -70.215 1.00 67.94 83 PRO A CA 1
ATOM 622 C C . PRO A 1 83 ? 32.067 9.086 -69.597 1.00 67.94 83 PRO A C 1
ATOM 624 O O . PRO A 1 83 ? 32.096 9.977 -68.753 1.00 67.94 83 PRO A O 1
ATOM 627 N N . SER A 1 84 ? 30.921 8.540 -70.006 1.00 66.69 84 SER A N 1
ATOM 628 C CA . SER A 1 84 ? 29.574 8.877 -69.533 1.00 66.69 84 SER A CA 1
ATOM 629 C C . SER A 1 84 ? 29.189 8.242 -68.183 1.00 66.69 84 SER A C 1
ATOM 631 O O . SER A 1 84 ? 28.114 8.536 -67.664 1.00 66.69 84 SER A O 1
ATOM 633 N N . ALA A 1 85 ? 30.035 7.393 -67.589 1.00 71.88 85 ALA A N 1
ATOM 634 C CA . ALA A 1 85 ? 29.716 6.640 -66.371 1.00 71.88 85 ALA A CA 1
ATOM 635 C C . ALA A 1 85 ? 30.073 7.346 -65.047 1.00 71.88 85 ALA A C 1
ATOM 637 O O . ALA A 1 85 ? 29.597 6.935 -63.988 1.00 71.88 85 ALA A O 1
ATOM 638 N N . SER A 1 86 ? 30.873 8.416 -65.077 1.00 77.00 86 SER A N 1
ATOM 639 C CA . SER A 1 86 ? 31.383 9.093 -63.870 1.00 77.00 86 SER A CA 1
ATOM 640 C C . SER A 1 86 ? 30.278 9.661 -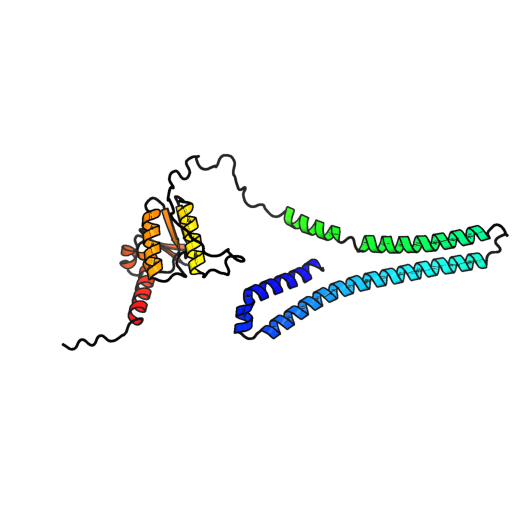62.967 1.00 77.00 86 SER A C 1
ATOM 642 O O . SER A 1 86 ? 30.369 9.561 -61.744 1.00 77.00 86 SER A O 1
ATOM 644 N N . GLY A 1 87 ? 29.192 10.180 -63.553 1.00 82.50 87 GLY A N 1
ATOM 645 C CA . GLY A 1 87 ? 28.026 10.665 -62.805 1.00 82.50 87 GLY A CA 1
ATOM 646 C C . GLY A 1 87 ? 27.256 9.551 -62.085 1.00 82.50 87 GLY A C 1
ATOM 647 O O . GLY A 1 87 ? 26.811 9.736 -60.953 1.00 82.50 87 GLY A O 1
ATOM 648 N N . PHE A 1 88 ? 27.147 8.367 -62.695 1.00 82.56 88 PHE A N 1
ATOM 649 C CA . PHE A 1 88 ? 26.453 7.219 -62.101 1.00 82.56 88 PHE A CA 1
ATOM 650 C C . PHE A 1 88 ? 27.213 6.622 -60.912 1.00 82.56 88 PHE A C 1
ATOM 652 O O . PHE A 1 88 ? 26.585 6.190 -59.947 1.00 82.56 88 PHE A O 1
ATOM 659 N N . ILE A 1 89 ? 28.549 6.658 -60.942 1.00 85.44 89 ILE A N 1
ATOM 660 C CA . ILE A 1 89 ? 29.406 6.211 -59.833 1.00 85.44 89 ILE A CA 1
ATOM 661 C C . ILE A 1 89 ? 29.184 7.088 -58.593 1.00 85.44 89 ILE A C 1
ATOM 663 O O . ILE A 1 89 ? 28.972 6.571 -57.496 1.00 85.44 89 ILE A O 1
ATOM 667 N N . GLY A 1 90 ? 29.162 8.415 -58.771 1.00 86.06 90 GLY A N 1
ATOM 668 C CA . GLY A 1 90 ? 28.862 9.354 -57.688 1.00 86.06 90 GLY A CA 1
ATOM 669 C C . GLY A 1 90 ? 27.471 9.127 -57.091 1.00 86.06 90 GLY A C 1
ATOM 670 O O . GLY A 1 90 ? 27.336 9.024 -55.875 1.00 86.06 90 GLY A O 1
ATOM 671 N N . MET A 1 91 ? 26.453 8.950 -57.942 1.00 87.75 91 MET A N 1
ATOM 672 C CA . MET A 1 91 ? 25.087 8.656 -57.492 1.00 87.75 91 MET A CA 1
ATOM 673 C C . MET A 1 91 ? 24.994 7.340 -56.709 1.00 87.75 91 MET A C 1
ATOM 675 O O . MET A 1 91 ? 24.362 7.307 -55.657 1.00 87.75 91 MET A O 1
ATOM 679 N N . ALA A 1 92 ? 25.643 6.269 -57.173 1.00 87.38 92 ALA A N 1
ATOM 680 C CA . ALA A 1 92 ? 25.609 4.971 -56.500 1.00 87.38 92 ALA A CA 1
ATOM 681 C C . ALA A 1 92 ? 26.238 5.016 -55.098 1.00 87.38 92 ALA A C 1
ATOM 683 O O . ALA A 1 92 ? 25.663 4.478 -54.151 1.00 87.38 92 ALA A O 1
ATOM 684 N N . LEU A 1 93 ? 27.375 5.702 -54.942 1.00 88.00 93 LEU A N 1
ATOM 685 C CA . LEU A 1 93 ? 28.018 5.883 -53.637 1.00 88.00 93 LEU A CA 1
ATOM 686 C C . LEU A 1 93 ? 27.181 6.768 -52.705 1.00 88.00 93 LEU A C 1
ATOM 688 O O . LEU A 1 93 ? 27.023 6.438 -51.529 1.00 88.00 93 LEU A O 1
ATOM 692 N N . SER A 1 94 ? 26.596 7.855 -53.224 1.00 91.38 94 SER A N 1
ATOM 693 C CA . SER A 1 94 ? 25.700 8.719 -52.447 1.00 91.38 94 SER A CA 1
ATOM 694 C C . SER A 1 94 ? 24.457 7.968 -51.962 1.00 91.38 94 SER A C 1
ATOM 696 O O . SER A 1 94 ? 24.133 8.036 -50.777 1.00 91.38 94 SER A O 1
ATOM 698 N N . TYR A 1 95 ? 23.798 7.198 -52.834 1.00 92.38 95 TYR A N 1
ATOM 699 C CA . TYR A 1 95 ? 22.642 6.389 -52.446 1.00 92.38 95 TYR A CA 1
ATOM 700 C C . TYR A 1 95 ? 23.012 5.271 -51.473 1.00 92.38 95 TYR A C 1
ATOM 702 O O . TYR A 1 95 ? 22.268 5.026 -50.527 1.00 92.38 95 TYR A O 1
ATOM 710 N N . GLY A 1 96 ? 24.168 4.635 -51.655 1.00 89.38 96 GLY A N 1
ATOM 711 C CA . GLY A 1 96 ? 24.668 3.611 -50.747 1.00 89.38 96 GLY A CA 1
ATOM 712 C C . GLY A 1 96 ? 24.900 4.124 -49.321 1.00 89.38 96 GLY A C 1
ATOM 713 O O . GLY A 1 96 ? 24.498 3.473 -48.355 1.00 89.38 96 GLY A O 1
ATOM 714 N N . LEU A 1 97 ? 25.464 5.328 -49.176 1.00 88.50 97 LEU A N 1
ATOM 715 C CA . LEU A 1 97 ? 25.639 5.972 -47.871 1.00 88.50 97 LEU A CA 1
ATOM 716 C C . LEU A 1 97 ? 24.296 6.382 -47.245 1.00 88.50 97 LEU A C 1
ATOM 718 O O . LEU A 1 97 ? 24.069 6.141 -46.060 1.00 88.50 97 LEU A O 1
ATOM 722 N N . SER A 1 98 ? 23.383 6.963 -48.033 1.00 92.69 98 SER A N 1
ATOM 723 C CA . SER A 1 98 ? 22.041 7.306 -47.551 1.00 92.69 98 SER A CA 1
ATOM 724 C C . SER A 1 98 ? 21.255 6.071 -47.107 1.00 92.69 98 SER A C 1
ATOM 726 O O . SER A 1 98 ? 20.570 6.130 -46.089 1.00 92.69 98 SER A O 1
ATOM 728 N N . LEU A 1 99 ? 21.359 4.952 -47.827 1.00 89.81 99 LEU A N 1
ATOM 729 C CA . LEU A 1 99 ? 20.676 3.706 -47.480 1.00 89.81 99 LEU A CA 1
ATOM 730 C C . LEU A 1 99 ? 21.198 3.133 -46.158 1.00 89.81 99 LEU A C 1
ATOM 732 O O . LEU A 1 99 ? 20.388 2.718 -45.336 1.00 89.81 99 LEU A O 1
ATOM 736 N N . ASN A 1 100 ? 22.511 3.189 -45.913 1.00 89.56 100 ASN A N 1
ATOM 737 C CA . ASN A 1 100 ? 23.111 2.767 -44.643 1.00 89.56 100 ASN A CA 1
ATOM 738 C C . ASN A 1 100 ? 22.507 3.531 -43.445 1.00 89.56 100 ASN A C 1
ATOM 740 O O . ASN A 1 100 ? 22.019 2.926 -42.491 1.00 89.56 100 ASN A O 1
ATOM 744 N N . LEU A 1 101 ? 22.418 4.863 -43.540 1.00 88.69 101 LEU A N 1
ATOM 745 C CA . LEU A 1 101 ? 21.811 5.692 -42.489 1.00 88.69 101 LEU A CA 1
ATOM 746 C C . LEU A 1 101 ? 20.337 5.334 -42.230 1.00 88.69 101 LEU A C 1
ATOM 748 O O . LEU A 1 101 ? 19.907 5.264 -41.076 1.00 88.69 101 LEU A O 1
ATOM 752 N N . HIS A 1 102 ? 19.563 5.074 -43.288 1.00 91.62 102 HIS A N 1
ATOM 753 C CA . HIS A 1 102 ? 18.166 4.654 -43.151 1.00 91.62 102 HIS A CA 1
ATOM 754 C C . HIS A 1 102 ? 18.040 3.248 -42.556 1.00 91.62 102 HIS A C 1
ATOM 756 O O . HIS A 1 102 ? 17.159 3.024 -41.730 1.00 91.62 102 HIS A O 1
ATOM 762 N N . LEU A 1 103 ? 18.923 2.319 -42.932 1.00 90.00 103 LEU A N 1
ATOM 763 C CA . LEU A 1 103 ? 18.940 0.953 -42.414 1.00 90.00 103 LEU A CA 1
ATOM 764 C C . LEU A 1 103 ? 19.205 0.931 -40.905 1.00 90.00 103 LEU A C 1
ATOM 766 O O . LEU A 1 103 ? 18.465 0.282 -40.169 1.00 90.00 103 LEU A O 1
ATOM 770 N N . ILE A 1 104 ? 20.210 1.679 -40.438 1.00 89.06 104 ILE A N 1
ATOM 771 C CA . ILE A 1 104 ? 20.530 1.794 -39.007 1.00 89.06 104 ILE A CA 1
ATOM 772 C C . ILE A 1 104 ? 19.358 2.419 -38.246 1.00 89.06 104 ILE A C 1
ATOM 774 O O . ILE A 1 104 ? 18.961 1.913 -37.197 1.00 89.06 104 ILE A O 1
ATOM 778 N N . SER A 1 105 ? 18.775 3.497 -38.780 1.00 87.06 105 SER A N 1
ATOM 779 C CA . SER A 1 105 ? 17.615 4.157 -38.172 1.00 87.06 105 SER A CA 1
ATOM 780 C C . SER A 1 105 ? 16.408 3.215 -38.067 1.00 87.06 105 SER A C 1
ATOM 782 O O . SER A 1 105 ? 15.783 3.113 -37.011 1.00 87.06 105 SER A O 1
ATOM 784 N N . ALA A 1 106 ? 16.123 2.449 -39.124 1.00 88.06 106 ALA A N 1
ATOM 785 C CA . ALA A 1 106 ? 15.050 1.461 -39.135 1.00 88.06 106 ALA A CA 1
ATOM 786 C C . ALA A 1 106 ? 15.311 0.305 -38.156 1.00 88.06 106 ALA A C 1
ATOM 788 O O . ALA A 1 106 ? 14.395 -0.109 -37.445 1.00 88.06 106 ALA A O 1
ATOM 789 N N . ALA A 1 107 ? 16.545 -0.203 -38.081 1.00 86.31 107 ALA A N 1
ATOM 790 C CA . ALA A 1 107 ? 16.919 -1.257 -37.140 1.00 86.31 107 ALA A CA 1
ATOM 791 C C . ALA A 1 107 ? 16.742 -0.800 -35.683 1.00 86.31 107 ALA A C 1
ATOM 793 O O . ALA A 1 107 ? 16.121 -1.510 -34.891 1.00 86.31 107 ALA A O 1
ATOM 794 N N . LYS A 1 108 ? 17.192 0.421 -35.356 1.00 84.50 108 LYS A N 1
ATOM 795 C CA . LYS A 1 108 ? 16.975 1.044 -34.040 1.00 84.50 108 LYS A CA 1
ATOM 796 C C . LYS A 1 108 ? 15.488 1.182 -33.722 1.00 84.50 108 LYS A C 1
ATOM 798 O O . LYS A 1 108 ? 15.051 0.747 -32.666 1.00 84.50 108 LYS A O 1
ATOM 803 N N . PHE A 1 109 ? 14.693 1.708 -34.654 1.00 82.88 109 PHE A N 1
ATOM 804 C CA . PHE A 1 109 ? 13.256 1.900 -34.449 1.00 82.88 109 PHE A CA 1
ATOM 805 C C . PHE A 1 109 ? 12.505 0.591 -34.154 1.00 82.88 109 PHE A C 1
ATOM 807 O O . PHE A 1 109 ? 11.641 0.565 -33.282 1.00 82.88 109 PHE A O 1
ATOM 814 N N . ASN A 1 110 ? 12.852 -0.502 -34.842 1.00 79.56 110 ASN A N 1
ATOM 815 C CA . ASN A 1 110 ? 12.246 -1.812 -34.587 1.00 79.56 110 ASN A CA 1
ATOM 816 C C . ASN A 1 110 ? 12.692 -2.413 -33.245 1.00 79.56 110 ASN A C 1
ATOM 818 O O . ASN A 1 110 ? 11.890 -3.068 -32.585 1.00 79.56 110 ASN A O 1
ATOM 822 N N . CYS A 1 111 ? 13.943 -2.189 -32.827 1.00 76.56 111 CYS A N 1
ATOM 823 C CA . CYS A 1 111 ? 14.447 -2.713 -31.555 1.00 76.56 111 CYS A CA 1
ATOM 824 C C . CYS A 1 111 ? 13.896 -1.943 -30.345 1.00 76.56 111 CYS A C 1
ATOM 826 O O . CYS A 1 111 ? 13.596 -2.549 -29.325 1.00 76.56 111 CYS A O 1
ATOM 828 N N . THR A 1 112 ? 13.702 -0.625 -30.471 1.00 69.94 112 THR A N 1
ATOM 829 C CA . THR A 1 112 ? 13.116 0.241 -29.430 1.00 69.94 112 THR A CA 1
ATOM 830 C C . THR A 1 112 ? 11.580 0.188 -29.404 1.00 69.94 112 THR A C 1
ATOM 832 O O . THR A 1 112 ? 10.939 0.991 -28.725 1.00 69.94 112 THR A O 1
ATOM 835 N N . ALA A 1 113 ? 10.939 -0.741 -30.123 1.00 66.12 113 ALA A N 1
ATOM 836 C CA . ALA A 1 113 ? 9.484 -0.915 -30.124 1.00 66.12 113 ALA A CA 1
ATOM 837 C C . ALA A 1 113 ? 8.941 -1.526 -28.804 1.00 66.12 113 ALA A C 1
ATOM 839 O O . ALA A 1 113 ? 8.062 -2.387 -28.803 1.00 66.12 113 ALA A O 1
ATOM 840 N N . ASP A 1 114 ? 9.414 -1.028 -27.660 1.00 65.56 114 ASP A N 1
ATOM 841 C CA . ASP A 1 114 ? 9.025 -1.406 -26.295 1.00 65.56 114 ASP A CA 1
ATOM 842 C C . ASP A 1 114 ? 7.564 -1.059 -25.962 1.00 65.56 114 ASP A C 1
ATOM 844 O O . ASP A 1 114 ? 6.999 -1.537 -24.970 1.00 65.56 114 ASP A O 1
ATOM 848 N N . PHE A 1 115 ? 6.915 -0.231 -26.786 1.00 69.06 115 PHE A N 1
ATOM 849 C CA . PHE A 1 115 ? 5.514 0.148 -26.601 1.00 69.06 115 PHE A CA 1
ATOM 850 C C . PHE A 1 115 ? 4.579 -1.066 -26.602 1.00 69.06 115 PHE A C 1
ATOM 852 O O . PHE A 1 115 ? 3.600 -1.078 -25.856 1.00 69.06 115 PHE A O 1
ATOM 859 N N . ILE A 1 116 ? 4.910 -2.115 -27.362 1.00 76.94 116 ILE A N 1
ATOM 860 C CA . ILE A 1 116 ? 4.114 -3.348 -27.428 1.00 76.94 116 ILE A CA 1
ATOM 861 C C . ILE A 1 116 ? 4.099 -4.061 -26.067 1.00 76.94 116 ILE A C 1
ATOM 863 O O . ILE A 1 116 ? 3.043 -4.497 -25.618 1.00 76.94 116 ILE A O 1
ATOM 867 N N . VAL A 1 117 ? 5.227 -4.074 -25.350 1.00 75.88 117 VAL A N 1
ATOM 868 C CA . VAL A 1 117 ? 5.333 -4.680 -24.010 1.00 75.88 117 VAL A CA 1
ATOM 869 C C . VAL A 1 117 ? 4.491 -3.914 -22.985 1.00 75.88 117 VAL A C 1
ATOM 871 O O . VAL A 1 117 ? 3.933 -4.498 -22.059 1.00 75.88 117 VAL A O 1
ATOM 874 N N . SER A 1 118 ? 4.355 -2.594 -23.135 1.00 78.38 118 SER A N 1
ATOM 875 C CA . SER A 1 118 ? 3.485 -1.797 -22.256 1.00 78.38 118 SER A CA 1
ATOM 876 C C . SER A 1 118 ? 1.999 -2.081 -22.502 1.00 78.38 118 SER A C 1
ATOM 878 O O . SER A 1 118 ? 1.222 -2.116 -21.549 1.00 78.38 118 SER A O 1
ATOM 880 N N . ILE A 1 119 ? 1.614 -2.324 -23.758 1.00 81.44 119 ILE A N 1
ATOM 881 C CA . ILE A 1 119 ? 0.246 -2.708 -24.135 1.00 81.44 119 ILE A CA 1
ATOM 882 C C . ILE A 1 119 ? -0.082 -4.114 -23.619 1.00 81.44 119 ILE A C 1
ATOM 884 O O . ILE A 1 119 ? -1.142 -4.302 -23.030 1.00 81.44 119 ILE A O 1
ATOM 888 N N . GLU A 1 120 ? 0.842 -5.069 -23.752 1.00 81.81 120 GLU A N 1
ATOM 889 C CA . GLU A 1 120 ? 0.699 -6.421 -23.191 1.00 81.81 120 GLU A CA 1
ATOM 890 C C . GLU A 1 120 ? 0.442 -6.375 -21.674 1.00 81.81 120 GLU A C 1
ATOM 892 O O . GLU A 1 120 ? -0.449 -7.046 -21.162 1.00 81.81 120 GLU A O 1
ATOM 897 N N . ARG A 1 121 ? 1.151 -5.510 -20.936 1.00 82.44 121 ARG A N 1
ATOM 898 C CA . ARG A 1 121 ? 0.916 -5.346 -19.490 1.00 82.44 121 ARG A CA 1
ATOM 899 C C . ARG A 1 121 ? -0.448 -4.746 -19.163 1.00 82.44 121 ARG A C 1
ATOM 901 O O . ARG A 1 121 ? -1.000 -5.080 -18.124 1.00 82.44 121 ARG A O 1
ATOM 908 N N . LEU A 1 122 ? -0.991 -3.863 -20.001 1.00 81.38 122 LEU A N 1
ATOM 909 C CA . LEU A 1 122 ? -2.353 -3.351 -19.813 1.00 81.38 122 LEU A CA 1
ATOM 910 C C . LEU A 1 122 ? -3.397 -4.439 -20.077 1.00 81.38 122 LEU A C 1
ATOM 912 O O . LEU A 1 122 ? -4.365 -4.542 -19.328 1.00 81.38 122 LEU A O 1
ATOM 916 N N . GLU A 1 123 ? -3.167 -5.276 -21.087 1.00 88.06 123 GLU A N 1
ATOM 917 C CA . GLU A 1 123 ? -4.036 -6.401 -21.446 1.00 88.06 123 GLU A CA 1
ATOM 918 C C . GLU A 1 123 ? -4.177 -7.414 -20.294 1.00 88.06 123 GLU A C 1
ATOM 920 O O . GLU A 1 123 ? -5.290 -7.870 -20.012 1.00 88.06 123 GLU A O 1
ATOM 925 N N . GLN A 1 124 ? -3.110 -7.626 -19.513 1.00 82.94 124 GLN A N 1
ATOM 926 C CA . GLN A 1 124 ? -3.159 -8.423 -18.279 1.00 82.94 124 GLN A CA 1
ATOM 927 C C . GLN A 1 124 ? -4.160 -7.883 -17.244 1.00 82.94 124 GLN A C 1
ATOM 929 O O . GLN A 1 124 ? -4.814 -8.667 -16.556 1.00 82.94 124 GLN A O 1
ATOM 934 N N . TYR A 1 125 ? -4.305 -6.558 -17.121 1.00 82.75 125 TYR A N 1
ATOM 935 C CA . TYR A 1 125 ? -5.251 -5.949 -16.176 1.00 82.75 125 TYR A CA 1
ATOM 936 C C . TYR A 1 125 ? -6.691 -5.921 -16.702 1.00 82.75 125 TYR A C 1
ATOM 938 O O . TYR A 1 125 ? -7.623 -5.828 -15.905 1.00 82.75 125 TYR A O 1
ATOM 946 N N . MET A 1 126 ? -6.893 -6.027 -18.019 1.00 87.38 126 MET A N 1
ATOM 947 C CA . MET A 1 126 ? -8.228 -5.992 -18.630 1.00 87.38 126 MET A CA 1
ATOM 948 C C . MET A 1 126 ? -9.052 -7.255 -18.356 1.00 87.38 126 MET A C 1
ATOM 950 O O . MET A 1 126 ? -10.279 -7.189 -18.355 1.00 87.38 126 MET A O 1
ATOM 954 N N . HIS A 1 127 ? -8.392 -8.387 -18.106 1.00 87.19 127 HIS A N 1
ATOM 955 C CA . HIS A 1 127 ? -9.040 -9.687 -17.906 1.00 87.19 127 HIS A CA 1
ATOM 956 C C . HIS A 1 127 ? -9.208 -10.078 -16.429 1.00 87.19 127 HIS A C 1
ATOM 958 O O . HIS A 1 127 ? -9.635 -11.193 -16.127 1.00 87.19 127 HIS A O 1
ATOM 964 N N . ILE A 1 128 ? -8.881 -9.181 -15.494 1.00 87.88 128 ILE A N 1
ATOM 965 C CA . ILE A 1 128 ? -9.076 -9.428 -14.063 1.00 87.88 128 ILE A CA 1
ATOM 966 C C . ILE A 1 128 ? -10.585 -9.457 -13.770 1.00 87.88 128 ILE A C 1
ATOM 968 O O . ILE A 1 128 ? -11.310 -8.581 -14.253 1.00 87.88 128 ILE A O 1
ATOM 972 N N . PRO A 1 129 ? -11.086 -10.435 -12.988 1.00 87.69 129 PRO A N 1
ATOM 973 C CA . PRO A 1 129 ? -12.492 -10.472 -12.608 1.00 87.69 129 PRO A CA 1
ATOM 974 C C . PRO A 1 129 ? -12.873 -9.166 -11.906 1.00 87.69 129 PRO A C 1
ATOM 976 O O . PRO A 1 129 ? -12.275 -8.789 -10.899 1.00 87.69 129 PRO A O 1
ATOM 979 N N . SER A 1 130 ? -13.856 -8.466 -12.473 1.00 80.88 130 SER A N 1
ATOM 980 C CA . SER A 1 130 ? -14.334 -7.200 -11.928 1.00 80.88 130 SER A CA 1
ATOM 981 C C . SER A 1 130 ? -14.998 -7.426 -10.570 1.00 80.88 130 SER A C 1
ATOM 983 O O . SER A 1 130 ? -15.710 -8.415 -10.373 1.00 80.88 130 SER A O 1
ATOM 985 N N . GLU A 1 131 ? -14.776 -6.498 -9.640 1.00 83.12 131 GLU A N 1
ATOM 986 C CA . GLU A 1 131 ? -15.558 -6.428 -8.408 1.00 83.12 131 GLU A CA 1
ATOM 987 C C . GLU A 1 131 ? -17.056 -6.326 -8.749 1.00 83.12 131 GLU A C 1
ATOM 989 O O . GLU A 1 131 ? -17.440 -5.816 -9.807 1.00 83.12 131 GLU A O 1
ATOM 994 N N . ALA A 1 132 ? -17.919 -6.843 -7.872 1.00 80.44 132 ALA A N 1
ATOM 995 C CA . ALA A 1 132 ? -19.361 -6.761 -8.074 1.00 80.44 132 ALA A CA 1
ATOM 996 C C . ALA A 1 132 ? -19.791 -5.305 -8.331 1.00 80.44 132 ALA A C 1
ATOM 998 O O . ALA A 1 132 ? -19.2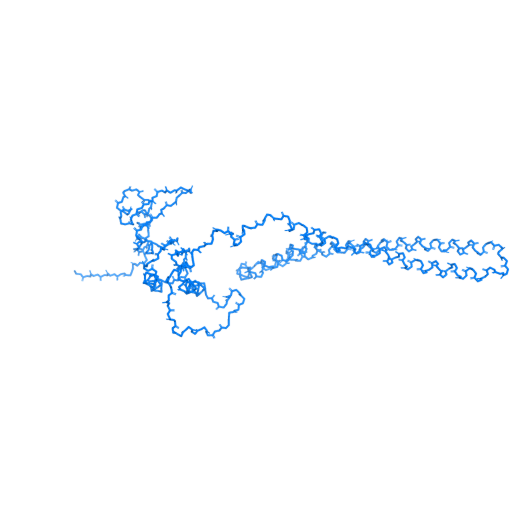83 -4.373 -7.706 1.00 80.44 132 ALA A O 1
ATOM 999 N N . GLN A 1 133 ? -20.734 -5.112 -9.258 1.00 70.81 133 GLN A N 1
ATOM 1000 C CA . GLN A 1 133 ? -21.180 -3.776 -9.652 1.00 70.81 133 GLN A CA 1
ATOM 1001 C C . GLN A 1 133 ? -21.620 -2.957 -8.432 1.00 70.81 133 GLN A C 1
ATOM 1003 O O . GLN A 1 133 ? -22.394 -3.425 -7.595 1.00 70.81 133 GLN A O 1
ATOM 1008 N N . THR A 1 134 ? -21.160 -1.707 -8.368 1.00 67.62 134 THR A N 1
ATOM 1009 C CA . THR A 1 134 ? -21.461 -0.762 -7.280 1.00 67.62 134 THR A CA 1
ATOM 1010 C C . THR A 1 134 ? -22.954 -0.473 -7.131 1.00 67.62 134 THR A C 1
ATOM 1012 O O . THR A 1 134 ? -23.409 -0.119 -6.043 1.00 67.62 134 THR A O 1
ATOM 1015 N N . VAL A 1 135 ? -23.728 -0.640 -8.205 1.00 72.00 135 VAL A N 1
ATOM 1016 C CA . VAL A 1 135 ? -25.183 -0.498 -8.214 1.00 72.00 135 VAL A CA 1
ATOM 1017 C C . VAL A 1 135 ? -25.783 -1.688 -8.949 1.00 72.00 135 VAL A C 1
ATOM 1019 O O . VAL A 1 135 ? -25.618 -1.825 -10.155 1.00 72.00 135 VAL A O 1
ATOM 1022 N N . VAL A 1 136 ? -26.510 -2.536 -8.222 1.00 76.12 136 VAL A N 1
ATOM 1023 C CA . VAL A 1 136 ? -27.308 -3.612 -8.817 1.00 76.12 136 VAL A CA 1
ATOM 1024 C C . VAL A 1 136 ? -28.700 -3.058 -9.114 1.00 76.12 136 VAL A C 1
ATOM 1026 O O . VAL A 1 136 ? -29.459 -2.743 -8.188 1.00 76.12 136 VAL A O 1
ATOM 1029 N N . GLU A 1 137 ? -29.033 -2.911 -10.398 1.00 73.38 137 GLU A N 1
ATOM 1030 C CA . GLU A 1 137 ? -30.368 -2.488 -10.835 1.00 73.38 137 GLU A CA 1
ATOM 1031 C C . GLU A 1 137 ? -31.445 -3.401 -10.220 1.00 73.38 137 GLU A C 1
ATOM 1033 O O . GLU A 1 137 ? -31.342 -4.627 -10.235 1.00 73.38 137 GLU A O 1
ATOM 1038 N N . GLY A 1 138 ? -32.461 -2.797 -9.597 1.00 70.88 138 GLY A N 1
ATOM 1039 C CA . GLY A 1 138 ? -33.553 -3.519 -8.930 1.00 70.88 138 GLY A CA 1
ATOM 1040 C C . GLY A 1 138 ? -33.306 -3.944 -7.472 1.00 70.88 138 GLY A C 1
ATOM 1041 O O . GLY A 1 138 ? -34.242 -4.422 -6.837 1.00 70.88 138 GLY A O 1
ATOM 1042 N N . LYS A 1 139 ? -32.104 -3.738 -6.902 1.00 66.50 139 LYS A N 1
ATOM 1043 C CA . LYS A 1 139 ? -31.797 -3.997 -5.471 1.00 66.50 139 LYS A CA 1
ATOM 1044 C C . LYS A 1 139 ? -31.336 -2.754 -4.702 1.00 66.50 139 LYS A C 1
ATOM 1046 O O . LYS A 1 139 ? -30.625 -2.859 -3.702 1.00 66.50 139 LYS A O 1
ATOM 1051 N N . GLN A 1 140 ? -31.721 -1.567 -5.159 1.00 67.69 140 GLN A N 1
ATOM 1052 C CA . GLN A 1 140 ? -31.415 -0.343 -4.427 1.00 67.69 140 GLN A CA 1
ATOM 1053 C C . GLN A 1 140 ? -32.208 -0.290 -3.111 1.00 67.69 140 GLN A C 1
ATOM 1055 O O . GLN A 1 140 ? -33.393 -0.640 -3.098 1.00 67.69 140 GLN A O 1
ATOM 1060 N N . PRO A 1 141 ? -31.584 0.142 -1.999 1.00 68.44 141 PRO A N 1
ATOM 1061 C CA . PRO A 1 141 ? -32.308 0.393 -0.763 1.00 68.44 141 PRO A CA 1
ATOM 1062 C C . PRO A 1 141 ? -33.435 1.405 -0.997 1.00 68.44 141 PRO A C 1
ATOM 1064 O O . PRO A 1 141 ? -33.318 2.291 -1.845 1.00 68.44 141 PRO A O 1
ATOM 1067 N N . ALA A 1 142 ? -34.518 1.292 -0.229 1.00 70.44 142 ALA A N 1
ATOM 1068 C CA . ALA A 1 142 ? -35.636 2.227 -0.306 1.00 70.44 142 ALA A CA 1
ATOM 1069 C C . ALA A 1 142 ? -35.176 3.686 -0.112 1.00 70.44 142 ALA A C 1
ATOM 1071 O O . ALA A 1 142 ? -34.208 3.964 0.588 1.00 70.44 142 ALA A O 1
ATOM 1072 N N . GLN A 1 143 ? -35.899 4.641 -0.695 1.00 62.12 143 GLN A N 1
ATOM 1073 C CA . GLN A 1 143 ? -35.518 6.062 -0.727 1.00 62.12 143 GLN A CA 1
ATOM 1074 C C . GLN A 1 143 ? -35.406 6.722 0.666 1.00 62.12 143 GLN A C 1
ATOM 1076 O O . GLN A 1 143 ? -34.771 7.759 0.824 1.00 62.12 143 GLN A O 1
ATOM 1081 N N . ASN A 1 144 ? -35.993 6.103 1.691 1.00 62.66 144 ASN A N 1
ATOM 1082 C CA . ASN A 1 144 ? -35.897 6.481 3.102 1.00 62.66 144 ASN A CA 1
ATOM 1083 C C . ASN A 1 144 ? -34.792 5.707 3.848 1.00 62.66 144 ASN A C 1
ATOM 1085 O O . ASN A 1 144 ? -34.852 5.552 5.066 1.00 62.66 144 ASN A O 1
ATOM 1089 N N . TRP A 1 145 ? -33.804 5.170 3.139 1.00 60.84 145 TRP A N 1
ATOM 1090 C CA . TRP A 1 145 ? -32.678 4.455 3.719 1.00 60.84 145 TRP A CA 1
ATOM 1091 C C . TRP A 1 145 ? -31.460 5.382 3.857 1.00 60.84 145 TRP A C 1
ATOM 1093 O O . TRP A 1 145 ? -30.898 5.783 2.838 1.00 60.84 145 TRP A O 1
ATOM 1103 N N . PRO A 1 146 ? -30.983 5.694 5.078 1.00 53.19 146 PRO A N 1
ATOM 1104 C CA . PRO A 1 146 ? -31.604 5.506 6.394 1.00 53.19 146 PRO A CA 1
ATOM 1105 C C . PRO A 1 146 ? -32.467 6.714 6.820 1.00 53.19 146 PRO A C 1
ATOM 1107 O O . PRO A 1 146 ? -32.060 7.862 6.687 1.00 53.19 146 PRO A O 1
ATOM 1110 N N . ALA A 1 147 ? -33.658 6.459 7.380 1.00 55.31 147 ALA A N 1
ATOM 1111 C CA . ALA A 1 147 ? -34.699 7.495 7.458 1.00 55.31 147 ALA A CA 1
ATOM 1112 C C . ALA A 1 147 ? -34.465 8.607 8.487 1.00 55.31 147 ALA A C 1
ATOM 1114 O O . ALA A 1 147 ? -35.121 9.638 8.386 1.00 55.31 147 ALA A O 1
ATOM 1115 N N . ILE A 1 148 ? -33.595 8.433 9.490 1.00 51.06 148 ILE A N 1
ATOM 1116 C CA . ILE A 1 148 ? -33.346 9.500 10.467 1.00 51.06 148 ILE A CA 1
ATOM 1117 C C . ILE A 1 148 ? -31.872 9.559 10.819 1.00 51.06 148 ILE A C 1
ATOM 1119 O O . ILE A 1 148 ? -31.332 8.682 11.491 1.00 51.06 148 ILE A O 1
ATOM 1123 N N . GLY A 1 149 ? -31.266 10.679 10.428 1.00 55.22 149 GLY A N 1
ATOM 1124 C CA . GLY A 1 149 ? -30.012 11.104 10.981 1.00 55.22 149 GLY A CA 1
ATOM 1125 C C . GLY A 1 149 ? -29.736 12.615 10.902 1.00 55.22 149 GLY A C 1
ATOM 1126 O O . GLY A 1 149 ? -29.221 13.083 9.899 1.00 55.22 149 GLY A O 1
ATOM 1127 N N . LYS A 1 150 ? -29.970 13.367 11.989 1.00 41.62 150 LYS A N 1
ATOM 1128 C CA . LYS A 1 150 ? -29.600 14.786 12.162 1.00 41.62 150 LYS A CA 1
ATOM 1129 C C . LYS A 1 150 ? -28.870 15.136 13.489 1.00 41.62 150 LYS A C 1
ATOM 1131 O O . LYS A 1 150 ? -29.541 15.255 14.514 1.00 41.62 150 LYS A O 1
ATOM 1136 N N . VAL A 1 151 ? -27.528 15.302 13.484 1.00 44.78 151 VAL A N 1
ATOM 1137 C CA . VAL A 1 151 ? -26.729 15.968 14.560 1.00 44.78 151 VAL A CA 1
ATOM 1138 C C . VAL A 1 151 ? -26.307 17.327 14.000 1.00 44.78 151 VAL A C 1
ATOM 1140 O O . VAL A 1 151 ? -25.794 17.386 12.885 1.00 44.78 151 VAL A O 1
ATOM 1143 N N . GLU A 1 152 ? -26.445 18.392 14.787 1.00 36.56 152 GLU A N 1
ATOM 1144 C CA . GLU A 1 152 ? -25.833 19.697 14.517 1.00 36.56 152 GLU A CA 1
ATOM 1145 C C . GLU A 1 152 ? -24.522 19.828 15.310 1.00 36.56 152 GLU A C 1
ATOM 1147 O O . GLU A 1 152 ? -24.508 19.709 16.536 1.00 36.56 152 GLU A O 1
ATOM 1152 N N . ILE A 1 153 ? -23.403 20.028 14.602 1.00 42.97 153 ILE A N 1
ATOM 1153 C CA . ILE A 1 153 ? -22.069 20.197 15.197 1.00 42.97 153 ILE A CA 1
ATOM 1154 C C . ILE A 1 153 ? -21.730 21.685 15.245 1.00 42.97 153 ILE A C 1
ATOM 1156 O O . ILE A 1 153 ? -21.612 22.337 14.209 1.00 42.97 153 ILE A O 1
ATOM 1160 N N . HIS A 1 154 ? -21.489 22.199 16.448 1.00 32.53 154 HIS A N 1
ATOM 1161 C CA . HIS A 1 154 ? -20.939 23.534 16.654 1.00 32.53 154 HIS A CA 1
ATOM 1162 C C . HIS A 1 154 ? -19.423 23.449 16.904 1.00 32.53 154 HIS A C 1
ATOM 1164 O O . HIS A 1 154 ? -18.981 22.798 17.846 1.00 32.53 154 HIS A O 1
ATOM 1170 N N . ASN A 1 155 ? -18.635 24.151 16.078 1.00 35.22 155 ASN A N 1
ATOM 1171 C CA . ASN A 1 155 ? -17.192 24.403 16.238 1.00 35.22 155 ASN A CA 1
ATOM 1172 C C . ASN A 1 155 ? -16.242 23.186 16.216 1.00 35.22 155 ASN A C 1
ATOM 1174 O O . ASN A 1 155 ? -15.447 22.992 17.136 1.00 35.22 155 ASN A O 1
ATOM 1178 N N . LEU A 1 156 ? -16.197 22.445 15.103 1.00 43.19 156 LEU A N 1
ATOM 1179 C CA . LEU A 1 156 ? -15.054 21.570 14.816 1.00 43.19 156 LEU A CA 1
ATOM 1180 C C . LEU A 1 156 ? -13.886 22.407 14.254 1.00 43.19 156 LEU A C 1
ATOM 1182 O O . LEU A 1 156 ? -13.813 22.668 13.056 1.00 43.19 156 LEU A O 1
ATOM 1186 N N . LYS A 1 157 ? -12.972 22.868 15.116 1.00 42.88 157 LYS A N 1
ATOM 1187 C CA . LYS A 1 157 ? -11.724 23.523 14.684 1.00 42.88 157 LYS A CA 1
ATOM 1188 C C . LYS A 1 157 ? -10.611 22.486 14.521 1.00 42.88 157 LYS A C 1
ATOM 1190 O O . LYS A 1 157 ? -9.982 22.094 15.499 1.00 42.88 157 LYS A O 1
ATOM 1195 N N . THR A 1 158 ? -10.319 22.083 13.287 1.00 48.34 158 THR A N 1
ATOM 1196 C CA . THR A 1 158 ? -9.039 21.441 12.946 1.00 48.34 158 THR A CA 1
ATOM 1197 C C . THR A 1 158 ? -7.997 22.533 12.727 1.00 48.34 158 THR A C 1
ATOM 1199 O O . THR A 1 158 ? -8.088 23.295 11.770 1.00 48.34 158 THR A O 1
ATOM 1202 N N . LEU A 1 159 ? -7.027 22.647 13.634 1.00 51.41 159 LEU A N 1
ATOM 1203 C CA . LEU A 1 159 ? -6.057 23.749 13.644 1.00 51.41 159 LEU A CA 1
ATOM 1204 C C . LEU A 1 159 ? -4.964 23.647 12.554 1.00 51.41 159 LEU A C 1
ATOM 1206 O O . LEU A 1 159 ? -4.154 24.563 12.452 1.00 51.41 159 LEU A O 1
ATOM 1210 N N . ILE A 1 160 ? -4.892 22.562 11.763 1.00 58.00 160 ILE A N 1
ATOM 1211 C CA . ILE A 1 160 ? -3.788 22.296 10.814 1.00 58.00 160 ILE A CA 1
ATOM 1212 C C . ILE A 1 160 ? -4.289 21.468 9.611 1.00 58.00 160 ILE A C 1
ATOM 1214 O O . ILE A 1 160 ? -5.143 20.595 9.779 1.00 58.00 160 ILE A O 1
ATOM 1218 N N . ALA A 1 161 ? -3.739 21.708 8.413 1.00 71.19 161 ALA A N 1
ATOM 1219 C CA . ALA A 1 161 ? -3.956 20.872 7.228 1.00 71.19 161 ALA A CA 1
ATOM 1220 C C . ALA A 1 161 ? -3.481 19.420 7.457 1.00 71.19 161 ALA A C 1
ATOM 1222 O O . ALA A 1 161 ? -2.465 19.178 8.111 1.00 71.19 161 ALA A O 1
ATOM 1223 N N . VAL A 1 162 ? -4.215 18.440 6.926 1.00 68.38 162 VAL A N 1
ATOM 1224 C CA . VAL A 1 162 ? -3.836 17.021 7.008 1.00 68.38 162 VAL A CA 1
ATOM 1225 C C . VAL A 1 162 ? -2.688 16.764 6.031 1.00 68.38 162 VAL A C 1
ATOM 1227 O O . VAL A 1 162 ? -2.843 16.977 4.832 1.00 68.38 162 VAL A O 1
ATOM 1230 N N . VAL A 1 163 ? -1.538 16.325 6.545 1.00 74.38 163 VAL A N 1
ATOM 1231 C CA . VAL A 1 163 ? -0.361 15.956 5.737 1.00 74.38 163 VAL A CA 1
ATOM 1232 C C . VAL A 1 163 ? -0.418 14.455 5.449 1.00 74.38 163 VAL A C 1
ATOM 1234 O O . VAL A 1 163 ? -0.835 13.713 6.333 1.00 74.38 163 VAL A O 1
ATOM 1237 N N . GLU A 1 164 ? -0.031 14.030 4.237 1.00 64.31 164 GLU A N 1
ATOM 1238 C CA . GLU A 1 164 ? 0.172 12.637 3.768 1.00 64.31 164 GLU A CA 1
ATOM 1239 C C . GLU A 1 164 ? -0.401 11.531 4.679 1.00 64.31 164 GLU A C 1
ATOM 1241 O O . GLU A 1 164 ? 0.205 11.156 5.684 1.00 64.31 164 GLU A O 1
ATOM 1246 N N . ASN A 1 165 ? -1.581 10.993 4.346 1.00 68.25 165 ASN A N 1
ATOM 1247 C CA . ASN A 1 165 ? -2.260 9.935 5.119 1.00 68.25 165 ASN A CA 1
ATOM 1248 C C . ASN A 1 165 ? -2.425 10.226 6.634 1.00 68.25 165 ASN A C 1
ATOM 1250 O O . ASN A 1 165 ? -2.575 9.309 7.444 1.00 68.25 165 ASN A O 1
ATOM 1254 N N . GLY A 1 166 ? -2.408 11.499 7.042 1.00 69.94 166 GLY A N 1
ATOM 1255 C CA . GLY A 1 166 ? -2.592 11.935 8.426 1.00 69.94 166 GLY A CA 1
ATOM 1256 C C . GLY A 1 166 ? -1.382 11.705 9.329 1.00 69.94 166 GLY A C 1
ATOM 1257 O O . GLY A 1 166 ? -1.559 11.491 10.530 1.00 69.94 166 GLY A O 1
ATOM 1258 N N . LEU A 1 167 ? -0.149 11.690 8.801 1.00 74.31 167 LEU A N 1
ATOM 1259 C CA . LEU A 1 167 ? 1.095 11.507 9.583 1.00 74.31 167 LEU A CA 1
ATOM 1260 C C . LEU A 1 167 ? 1.282 12.522 10.720 1.00 74.31 167 LEU A C 1
ATOM 1262 O O . LEU A 1 167 ? 1.977 12.232 11.690 1.00 74.31 167 LEU A O 1
ATOM 1266 N N . ASN A 1 168 ? 0.625 13.674 10.634 1.00 80.88 168 ASN A N 1
ATOM 1267 C CA . ASN A 1 168 ? 0.604 14.693 11.677 1.00 80.88 168 ASN A CA 1
ATOM 1268 C C . ASN A 1 168 ? -0.366 14.398 12.838 1.00 80.88 168 ASN A C 1
ATOM 1270 O O . ASN A 1 168 ? -0.409 15.176 13.788 1.00 80.88 168 ASN A O 1
ATOM 1274 N N . TRP A 1 169 ? -1.141 13.311 12.780 1.00 81.12 169 TRP A N 1
ATOM 1275 C CA . TRP A 1 169 ? -2.061 12.895 13.841 1.00 81.12 169 TRP A CA 1
ATOM 1276 C C . TRP A 1 169 ? -1.553 11.667 14.590 1.00 81.12 169 TRP A C 1
ATOM 1278 O O . TRP A 1 169 ? -1.010 10.735 13.991 1.00 81.12 169 TRP A O 1
ATOM 1288 N N . SER A 1 170 ? -1.803 11.636 15.899 1.00 83.56 170 SER A N 1
ATOM 1289 C CA . SER A 1 170 ? -1.626 10.425 16.697 1.00 83.56 170 SER A CA 1
ATOM 1290 C C . SER A 1 170 ? -2.615 9.335 16.268 1.00 83.56 170 SER A C 1
ATOM 1292 O O . SER A 1 170 ? -3.668 9.613 15.686 1.00 83.56 170 SER A O 1
ATOM 1294 N N . LEU A 1 171 ? -2.302 8.077 16.586 1.00 82.50 171 LEU A N 1
ATOM 1295 C CA . LEU A 1 171 ? -3.179 6.946 16.276 1.00 82.50 171 LEU A CA 1
ATOM 1296 C C . LEU A 1 171 ? -4.577 7.123 16.903 1.00 82.50 171 LEU A C 1
ATOM 1298 O O . LEU A 1 171 ? -5.583 6.962 16.214 1.00 82.50 171 LEU A O 1
ATOM 1302 N N . GLY A 1 172 ? -4.643 7.585 18.157 1.00 85.06 172 GLY A N 1
ATOM 1303 C CA . GLY A 1 172 ? -5.903 7.918 18.831 1.00 85.06 172 GLY A CA 1
ATOM 1304 C C . GLY A 1 172 ? -6.670 9.077 18.176 1.00 85.06 172 GLY A C 1
ATOM 1305 O O . GLY A 1 172 ? -7.891 9.018 18.065 1.00 85.06 172 GLY A O 1
ATOM 1306 N N . GLN A 1 173 ? -5.985 10.105 17.657 1.00 84.38 173 GLN A N 1
ATOM 1307 C CA . GLN A 1 173 ? -6.638 11.198 16.916 1.00 84.38 173 GLN A CA 1
ATOM 1308 C C . GLN A 1 173 ? -7.259 10.714 15.602 1.00 84.38 173 GLN A C 1
ATOM 1310 O O . GLN A 1 173 ? -8.363 11.129 15.253 1.00 84.38 173 GLN A O 1
ATOM 1315 N N . ARG A 1 174 ? -6.586 9.802 14.891 1.00 86.31 174 ARG A N 1
ATOM 1316 C CA . ARG A 1 174 ? -7.141 9.173 13.684 1.00 86.31 174 ARG A CA 1
ATOM 1317 C C . ARG A 1 174 ? -8.369 8.326 14.013 1.00 86.31 174 ARG A C 1
ATOM 1319 O O . ARG A 1 174 ? -9.366 8.427 13.304 1.00 86.31 174 ARG A O 1
ATOM 1326 N N . GLN A 1 175 ? -8.330 7.556 15.102 1.00 87.50 175 GLN A N 1
ATOM 1327 C CA . GLN A 1 175 ? -9.483 6.784 15.581 1.00 87.50 175 GLN A CA 1
ATOM 1328 C C . GLN A 1 175 ? -10.668 7.695 15.932 1.00 87.50 175 GLN A C 1
ATOM 1330 O O . GLN A 1 175 ? -11.775 7.473 15.445 1.00 87.50 175 GLN A O 1
ATOM 1335 N N . LEU A 1 176 ? -10.427 8.776 16.681 1.00 85.06 176 LEU A N 1
ATOM 1336 C CA . LEU A 1 176 ? -11.440 9.790 16.996 1.00 85.06 176 LEU A CA 1
ATOM 1337 C C . LEU A 1 176 ? -12.032 10.433 15.740 1.00 85.06 176 LEU A C 1
ATOM 1339 O O . LEU A 1 176 ? -13.241 10.641 15.663 1.00 85.06 176 LEU A O 1
ATOM 1343 N N . PHE A 1 177 ? -11.203 10.729 14.741 1.00 86.00 177 PHE A N 1
ATOM 1344 C CA . PHE A 1 177 ? -11.674 11.280 13.475 1.00 86.00 177 PHE A CA 1
ATOM 1345 C C . PHE A 1 177 ? -12.535 10.278 12.695 1.00 86.00 177 PHE A C 1
ATOM 1347 O O . PHE A 1 177 ? -13.602 10.642 12.199 1.00 86.00 177 PHE A O 1
ATOM 1354 N N . CYS A 1 178 ? -12.123 9.009 12.620 1.00 85.62 178 CYS A N 1
ATOM 1355 C CA . CYS A 1 178 ? -12.927 7.938 12.026 1.00 85.62 178 CYS A CA 1
ATOM 1356 C C . CYS A 1 178 ? -14.269 7.766 12.750 1.00 85.62 178 CYS A C 1
ATOM 1358 O O . CYS A 1 178 ? -15.308 7.679 12.093 1.00 85.62 178 CYS A O 1
ATOM 1360 N N . LEU A 1 179 ? -14.273 7.808 14.084 1.00 85.69 179 LEU A N 1
ATOM 1361 C CA . LEU A 1 179 ? -15.497 7.783 14.878 1.00 85.69 179 LEU A CA 1
ATOM 1362 C C . LEU A 1 179 ? -16.377 9.013 14.602 1.00 85.69 179 LEU A C 1
ATOM 1364 O O . LEU A 1 179 ? -17.585 8.880 14.426 1.00 85.69 179 LEU A O 1
ATOM 1368 N N . GLY A 1 180 ? -15.779 10.200 14.481 1.00 85.50 180 GLY A N 1
ATOM 1369 C CA . GLY A 1 180 ? -16.473 11.423 14.076 1.00 85.50 180 GLY A CA 1
ATOM 1370 C C . GLY A 1 180 ? -17.151 11.287 12.709 1.00 85.50 180 GLY A C 1
ATOM 1371 O O . GLY A 1 180 ? -18.306 11.676 12.548 1.00 85.50 180 GLY A O 1
ATOM 1372 N N . ARG A 1 181 ? -16.485 10.655 11.732 1.00 84.69 181 ARG A N 1
ATOM 1373 C CA . ARG A 1 181 ? -17.084 10.341 10.421 1.00 84.69 181 ARG A CA 1
ATOM 1374 C C . ARG A 1 181 ? -18.263 9.373 10.537 1.00 84.69 181 ARG A C 1
ATOM 1376 O O . ARG A 1 181 ? -19.255 9.551 9.832 1.00 84.69 181 ARG A O 1
ATOM 1383 N N . ALA A 1 182 ? -18.178 8.375 11.415 1.00 84.69 182 ALA A N 1
ATOM 1384 C CA . ALA A 1 182 ? -19.280 7.448 11.666 1.00 84.69 182 ALA A CA 1
ATOM 1385 C C . ALA A 1 182 ? -20.489 8.158 12.304 1.00 84.69 182 ALA A C 1
ATOM 1387 O O . ALA A 1 182 ? -21.619 7.979 11.845 1.00 84.69 182 ALA A O 1
ATOM 1388 N N . LEU A 1 183 ? -20.243 9.030 13.290 1.00 82.44 183 LEU A N 1
ATOM 1389 C CA . LEU A 1 183 ? -21.261 9.868 13.938 1.00 82.44 183 LEU A CA 1
ATOM 1390 C C . LEU A 1 183 ? -21.961 10.808 12.949 1.00 82.44 183 LEU A C 1
ATOM 1392 O O . LEU A 1 183 ? -23.170 11.003 13.038 1.00 82.44 183 LEU A O 1
ATOM 1396 N N . LEU A 1 184 ? -21.222 11.356 11.980 1.00 80.00 184 LEU A N 1
ATOM 1397 C CA . LEU A 1 184 ? -21.773 12.201 10.917 1.00 80.00 184 LEU A CA 1
ATOM 1398 C C . LEU A 1 184 ? -22.669 11.427 9.943 1.00 80.00 184 LEU A C 1
ATOM 1400 O O . LEU A 1 184 ? -23.677 11.958 9.486 1.00 80.00 184 LEU A O 1
ATOM 1404 N N . LYS A 1 185 ? -22.307 10.181 9.613 1.00 77.62 185 LYS A N 1
ATOM 1405 C CA . LYS A 1 185 ? -23.029 9.370 8.621 1.00 77.62 185 LYS A CA 1
ATOM 1406 C C . LYS A 1 185 ? -24.365 8.834 9.142 1.00 77.62 185 LYS A C 1
ATOM 1408 O O . LYS A 1 185 ? -25.257 8.580 8.339 1.00 77.62 185 LYS A O 1
ATOM 1413 N N . ARG A 1 186 ? -24.497 8.666 10.464 1.00 72.44 186 ARG A N 1
ATOM 1414 C CA . ARG A 1 186 ? -25.726 8.210 11.141 1.00 72.44 186 ARG A CA 1
ATOM 1415 C C . ARG A 1 186 ? -26.347 6.955 10.517 1.00 72.44 186 ARG A C 1
ATOM 1417 O O . ARG A 1 186 ? -27.523 6.899 10.163 1.00 72.44 186 ARG A O 1
ATOM 1424 N N . SER A 1 187 ? -25.514 5.933 10.374 1.00 78.25 187 SER A N 1
ATOM 1425 C CA . SER A 1 187 ? -25.928 4.617 9.895 1.00 78.25 187 SER A CA 1
ATOM 1426 C C . SER A 1 187 ? -26.803 3.903 10.932 1.00 78.25 187 SER A C 1
ATOM 1428 O O . SER A 1 187 ? -26.492 3.935 12.117 1.00 78.25 187 SER A O 1
ATOM 1430 N N . ARG A 1 188 ? -27.841 3.183 10.483 1.00 81.06 188 ARG A N 1
ATOM 1431 C CA . ARG A 1 188 ? -28.665 2.307 11.348 1.00 81.06 188 ARG A CA 1
ATOM 1432 C C . ARG A 1 188 ? -27.917 1.082 11.872 1.00 81.06 188 ARG A C 1
ATOM 1434 O O . ARG A 1 188 ? -28.324 0.495 12.867 1.00 81.06 188 ARG A O 1
ATOM 1441 N N . ILE A 1 189 ? -26.860 0.689 11.166 1.00 83.06 189 ILE A N 1
ATOM 1442 C CA . ILE A 1 189 ? -25.962 -0.400 11.536 1.00 83.06 189 ILE A CA 1
ATOM 1443 C C . ILE A 1 189 ? -24.565 0.204 11.637 1.00 83.06 189 ILE A C 1
ATOM 1445 O O . ILE A 1 189 ? -24.070 0.792 10.669 1.00 83.06 189 ILE A O 1
ATOM 1449 N N . LEU A 1 190 ? -23.956 0.083 12.810 1.00 88.12 190 LEU A N 1
ATOM 1450 C CA . LEU A 1 190 ? -22.611 0.546 13.108 1.00 88.12 190 LEU A CA 1
ATOM 1451 C C . LEU A 1 190 ? -21.743 -0.663 13.448 1.00 88.12 190 LEU A C 1
ATOM 1453 O O . LEU A 1 190 ? -22.061 -1.409 14.369 1.00 88.12 190 LEU A O 1
ATOM 1457 N N . VAL A 1 191 ? -20.643 -0.830 12.719 1.00 89.56 191 VAL A N 1
ATOM 1458 C CA . VAL A 1 191 ? -19.627 -1.842 13.017 1.00 89.56 191 VAL A CA 1
ATOM 1459 C C . VAL A 1 191 ? -18.388 -1.119 13.529 1.00 89.56 191 VAL A C 1
ATOM 1461 O O . VAL A 1 191 ? -17.866 -0.230 12.854 1.00 89.56 191 VAL A O 1
ATOM 1464 N N . LEU A 1 192 ? -17.961 -1.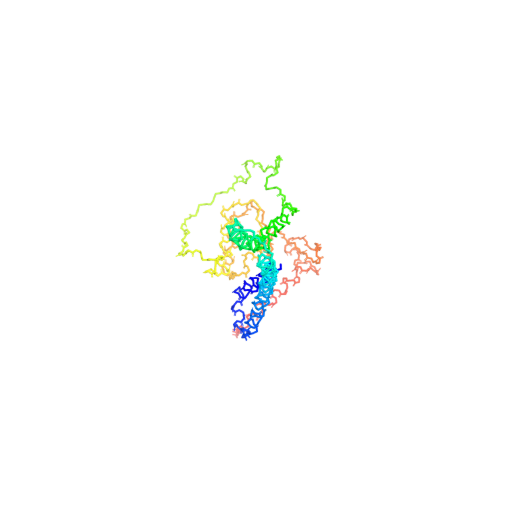464 14.739 1.00 89.44 192 LEU A N 1
ATOM 1465 C CA . LEU A 1 192 ? -16.783 -0.921 15.401 1.00 89.44 192 LEU A CA 1
ATOM 1466 C C . LEU A 1 192 ? -15.749 -2.032 15.527 1.00 89.44 192 LEU A C 1
ATOM 1468 O O . LEU A 1 192 ? -15.956 -2.973 16.283 1.00 89.44 192 LEU A O 1
ATOM 1472 N N . ASP A 1 193 ? -14.645 -1.901 14.804 1.00 90.25 193 ASP A N 1
ATOM 1473 C CA . ASP A 1 193 ? -13.521 -2.832 14.874 1.00 90.25 193 ASP A CA 1
ATOM 1474 C C . ASP A 1 193 ? -12.357 -2.151 15.599 1.00 90.25 193 ASP A C 1
ATOM 1476 O O . ASP A 1 193 ? -11.812 -1.162 15.106 1.00 90.25 193 ASP A O 1
ATOM 1480 N N . GLU A 1 194 ? -12.085 -2.575 16.837 1.00 87.31 194 GLU A N 1
ATOM 1481 C CA . GLU A 1 194 ? -11.039 -2.022 17.711 1.00 87.31 194 GLU A CA 1
ATOM 1482 C C . GLU A 1 194 ? -11.035 -0.481 17.834 1.00 87.31 194 GLU A C 1
ATOM 1484 O O . GLU A 1 194 ? -10.000 0.167 18.034 1.00 87.31 194 GLU A O 1
ATOM 1489 N N . ALA A 1 195 ? -12.216 0.137 17.749 1.00 82.94 195 ALA A N 1
ATOM 1490 C CA . ALA A 1 195 ? -12.360 1.582 17.554 1.00 82.94 195 ALA A CA 1
ATOM 1491 C C . ALA A 1 195 ? -11.727 2.461 18.656 1.00 82.94 195 ALA A C 1
ATOM 1493 O O . ALA A 1 195 ? -11.487 3.646 18.423 1.00 82.94 195 ALA A O 1
ATOM 1494 N N . THR A 1 196 ? -11.453 1.907 19.844 1.00 84.25 196 THR A N 1
ATOM 1495 C CA . THR A 1 196 ? -10.863 2.628 20.987 1.00 84.25 196 THR A CA 1
ATOM 1496 C C . THR A 1 196 ? -9.558 2.013 21.508 1.00 84.25 196 THR A C 1
ATOM 1498 O O . THR A 1 196 ? -9.143 2.288 22.636 1.00 84.25 196 THR A O 1
ATOM 1501 N N . ALA A 1 197 ? -8.872 1.204 20.691 1.00 83.25 197 ALA A N 1
ATOM 1502 C CA . ALA A 1 197 ? -7.647 0.506 21.094 1.00 83.25 197 ALA A CA 1
ATOM 1503 C C . ALA A 1 197 ? -6.467 1.437 21.434 1.00 83.25 197 ALA A C 1
ATOM 1505 O O . ALA A 1 197 ? -5.642 1.099 22.275 1.00 83.25 197 ALA A O 1
ATOM 1506 N N . SER A 1 198 ? -6.377 2.618 20.810 1.00 82.62 198 SER A N 1
ATOM 1507 C CA . SER A 1 198 ? -5.269 3.572 21.011 1.00 82.62 198 SER A CA 1
ATOM 1508 C C . SER A 1 198 ? -5.674 4.805 21.819 1.00 82.62 198 SER A C 1
ATOM 1510 O O . SER A 1 198 ? -5.054 5.865 21.697 1.00 82.62 198 SER A O 1
ATOM 1512 N N . ILE A 1 199 ? -6.742 4.682 22.610 1.00 84.62 199 ILE A N 1
ATOM 1513 C CA . ILE A 1 199 ? -7.343 5.765 23.390 1.00 84.62 199 ILE A CA 1
ATOM 1514 C C . ILE A 1 199 ? -7.228 5.432 24.879 1.00 84.62 199 ILE A C 1
ATOM 1516 O O . ILE A 1 199 ? -7.429 4.290 25.290 1.00 84.62 199 ILE A O 1
ATOM 1520 N N . ASP A 1 200 ? -6.899 6.434 25.695 1.00 84.94 200 ASP A N 1
ATOM 1521 C CA . ASP A 1 200 ? -6.813 6.280 27.146 1.00 84.94 200 ASP A CA 1
ATOM 1522 C C . ASP A 1 200 ? -8.180 5.946 27.776 1.00 84.94 200 ASP A C 1
ATOM 1524 O O . ASP A 1 200 ? -9.240 6.267 27.237 1.00 84.94 200 ASP A O 1
ATOM 1528 N N . ASN A 1 201 ? -8.167 5.314 28.953 1.00 81.56 201 ASN A N 1
ATOM 1529 C CA . ASN A 1 201 ? -9.389 4.844 29.615 1.00 81.56 201 ASN A CA 1
ATOM 1530 C C . ASN A 1 201 ? -10.383 5.977 29.941 1.00 81.56 201 ASN A C 1
ATOM 1532 O O . ASN A 1 201 ? -11.596 5.756 29.903 1.00 81.56 201 ASN A O 1
ATOM 1536 N N . ALA A 1 202 ? -9.898 7.183 30.266 1.00 80.69 202 ALA A N 1
ATOM 1537 C CA . ALA A 1 202 ? -10.768 8.304 30.618 1.00 80.69 202 ALA A CA 1
ATOM 1538 C C . ALA A 1 202 ? -11.517 8.818 29.378 1.00 80.69 202 ALA A C 1
ATOM 1540 O O . ALA A 1 202 ? -12.745 8.973 29.409 1.00 80.69 202 ALA A O 1
ATOM 1541 N N . THR A 1 203 ? -10.803 9.000 28.268 1.00 83.75 203 THR A N 1
ATOM 1542 C CA . THR A 1 203 ? -11.377 9.402 26.981 1.00 83.75 203 THR A CA 1
ATOM 1543 C C . THR A 1 203 ? -12.281 8.312 26.402 1.00 83.75 203 THR A C 1
ATOM 1545 O O . THR A 1 203 ? -13.382 8.622 25.947 1.00 83.75 203 THR A O 1
ATOM 1548 N N . ASP A 1 204 ? -11.895 7.036 26.494 1.00 85.19 204 ASP A N 1
ATOM 1549 C CA . ASP A 1 204 ? -12.723 5.903 26.061 1.00 85.19 204 ASP A CA 1
ATOM 1550 C C . ASP A 1 204 ? -14.075 5.883 26.786 1.00 85.19 204 ASP A C 1
ATOM 1552 O O . ASP A 1 204 ? -15.113 5.782 26.140 1.00 85.19 204 ASP A O 1
ATOM 1556 N N . SER A 1 205 ? -14.108 6.126 28.102 1.00 82.62 205 SER A N 1
ATOM 1557 C CA . SER A 1 205 ? -15.381 6.208 28.835 1.00 82.62 205 SER A CA 1
ATOM 1558 C C . SER A 1 205 ? -16.319 7.301 28.293 1.00 82.62 205 SER A C 1
ATOM 1560 O O . SER A 1 205 ? -17.540 7.136 28.272 1.00 82.62 205 SER A O 1
ATOM 1562 N N . THR A 1 206 ? -15.756 8.414 27.817 1.00 85.19 206 THR A N 1
ATOM 1563 C CA . THR A 1 206 ? -16.511 9.526 27.220 1.00 85.19 206 THR A CA 1
ATOM 1564 C C . THR A 1 206 ? -17.010 9.161 25.822 1.00 85.19 206 THR A C 1
ATOM 1566 O O . THR A 1 206 ? -18.159 9.447 25.470 1.00 85.19 206 THR A O 1
ATOM 1569 N N . ILE A 1 207 ? -16.176 8.477 25.041 1.00 86.50 207 ILE A N 1
ATOM 1570 C CA . ILE A 1 207 ? -16.521 7.955 23.718 1.00 86.50 207 ILE A CA 1
ATOM 1571 C C . ILE A 1 207 ? -17.656 6.939 23.815 1.00 86.50 207 ILE A C 1
ATOM 1573 O O . ILE A 1 207 ? -18.660 7.096 23.128 1.00 86.50 207 ILE A O 1
ATOM 1577 N N . GLN A 1 208 ? -17.545 5.952 24.704 1.00 86.06 208 GLN A N 1
ATOM 1578 C CA . GLN A 1 208 ? -18.565 4.919 24.893 1.00 86.06 208 GLN A CA 1
ATOM 1579 C C . GLN A 1 208 ? -19.915 5.525 25.287 1.00 86.06 208 GLN A C 1
ATOM 1581 O O . GLN A 1 208 ? -20.947 5.172 24.718 1.00 86.06 208 GLN A O 1
ATOM 1586 N N . LYS A 1 209 ? -19.919 6.515 26.191 1.00 86.12 209 LYS A N 1
ATOM 1587 C CA . LYS A 1 209 ? -21.134 7.276 26.537 1.00 86.12 209 LYS A CA 1
ATOM 1588 C C . LYS A 1 209 ? -21.736 7.988 25.328 1.00 86.12 209 LYS A C 1
ATOM 1590 O O . LYS A 1 209 ? -22.953 7.995 25.165 1.00 86.12 209 LYS A O 1
ATOM 1595 N N . THR A 1 210 ? -20.893 8.578 24.484 1.00 87.06 210 THR A N 1
ATOM 1596 C CA . THR A 1 210 ? -21.338 9.270 23.268 1.00 87.06 210 THR A CA 1
ATOM 1597 C C . THR A 1 210 ? -21.927 8.283 22.265 1.00 87.06 210 THR A C 1
ATOM 1599 O O . THR A 1 210 ? -23.014 8.528 21.758 1.00 87.06 210 THR A O 1
ATOM 1602 N N . ILE A 1 211 ? -21.271 7.143 22.035 1.00 86.62 211 ILE A N 1
ATOM 1603 C CA . ILE A 1 211 ? -21.766 6.088 21.142 1.00 86.62 211 ILE A CA 1
ATOM 1604 C C . ILE A 1 211 ? -23.138 5.602 21.616 1.00 86.62 211 ILE A C 1
ATOM 1606 O O . ILE A 1 211 ? -24.075 5.587 20.828 1.00 86.62 211 ILE A O 1
ATOM 1610 N N . ARG A 1 212 ? -23.297 5.300 22.910 1.00 84.75 212 ARG A N 1
ATOM 1611 C CA . ARG A 1 212 ? -24.590 4.875 23.476 1.00 84.75 212 ARG A CA 1
ATOM 1612 C C . ARG A 1 212 ? -25.689 5.906 23.281 1.00 84.75 212 ARG A C 1
ATOM 1614 O O . ARG A 1 212 ? -26.817 5.540 22.984 1.00 84.75 212 ARG A O 1
ATOM 1621 N N . ARG A 1 213 ? -25.368 7.187 23.472 1.00 86.25 213 ARG A N 1
ATOM 1622 C CA . ARG A 1 213 ? -26.349 8.266 23.340 1.00 86.25 213 ARG A CA 1
ATOM 1623 C C . ARG A 1 213 ? -26.759 8.489 21.887 1.00 86.25 213 ARG A C 1
ATOM 1625 O O . ARG A 1 213 ? -27.942 8.615 21.609 1.00 86.25 213 ARG A O 1
ATOM 1632 N N . GLU A 1 214 ? -25.792 8.573 20.978 1.00 85.50 214 GLU A N 1
ATOM 1633 C CA . GLU A 1 214 ? -26.046 8.934 19.577 1.00 85.50 214 GLU A CA 1
ATOM 1634 C C . GLU A 1 214 ? -26.553 7.750 18.739 1.00 85.50 214 GLU A C 1
ATOM 1636 O O . GLU A 1 214 ? -27.255 7.959 17.751 1.00 85.50 214 GLU A O 1
ATOM 1641 N N . PHE A 1 215 ? -26.229 6.517 19.138 1.00 86.31 215 PHE A N 1
ATOM 1642 C CA . PHE A 1 215 ? -26.618 5.282 18.450 1.00 86.31 215 PHE A CA 1
ATOM 1643 C C . PHE A 1 215 ? -27.598 4.425 19.265 1.00 86.31 215 PHE A C 1
ATOM 1645 O O . PHE A 1 215 ? -27.675 3.222 19.038 1.00 86.31 215 PHE A O 1
ATOM 1652 N N . ALA A 1 216 ? -28.363 5.024 20.186 1.00 85.69 216 ALA A N 1
ATOM 1653 C CA . ALA A 1 216 ? -29.341 4.308 21.016 1.00 85.69 216 ALA A CA 1
ATOM 1654 C C . ALA A 1 216 ? -30.356 3.496 20.186 1.00 85.69 216 ALA A C 1
ATOM 1656 O O . ALA A 1 216 ? -30.697 2.375 20.550 1.00 85.69 216 ALA A O 1
ATOM 1657 N N . ASP A 1 217 ? -30.779 4.042 19.041 1.00 85.56 217 ASP A N 1
ATOM 1658 C CA . ASP A 1 217 ? -31.751 3.420 18.130 1.00 85.56 217 ASP A CA 1
ATOM 1659 C C . ASP A 1 217 ? -31.092 2.643 16.970 1.00 85.56 217 ASP A C 1
ATOM 1661 O O . ASP A 1 217 ? -31.743 2.315 15.976 1.00 85.56 217 ASP A O 1
ATOM 1665 N N . CYS A 1 218 ? -29.781 2.397 17.040 1.00 85.38 218 CYS A N 1
ATOM 1666 C CA . CYS A 1 218 ? -29.014 1.729 15.989 1.00 85.38 218 CYS A CA 1
ATOM 1667 C C . CYS A 1 218 ? -28.477 0.381 16.476 1.00 85.38 218 CYS A C 1
ATOM 1669 O O . CYS A 1 218 ? -28.166 0.192 17.649 1.00 85.38 218 CYS A O 1
ATOM 1671 N N . THR A 1 219 ? -28.304 -0.563 15.554 1.00 84.19 219 THR A N 1
ATOM 1672 C CA . THR A 1 219 ? -27.597 -1.813 15.847 1.00 84.19 219 THR A CA 1
ATOM 1673 C C . THR A 1 219 ? -26.098 -1.535 15.859 1.00 84.19 219 THR A C 1
ATOM 1675 O O . THR A 1 219 ? -25.533 -1.169 14.827 1.00 84.19 219 THR A O 1
ATOM 1678 N N . VAL A 1 220 ? -25.452 -1.719 17.010 1.00 89.25 220 VAL A N 1
ATOM 1679 C CA . VAL A 1 220 ? -23.999 -1.571 17.160 1.00 89.25 220 VAL A CA 1
ATOM 1680 C C . VAL A 1 220 ? -23.371 -2.949 17.338 1.00 89.25 220 VAL A C 1
ATOM 1682 O O . VAL A 1 220 ? -23.693 -3.664 18.282 1.00 89.25 220 VAL A O 1
ATOM 1685 N N . ILE A 1 221 ? -22.474 -3.314 16.427 1.00 88.75 221 ILE A N 1
ATOM 1686 C CA . ILE A 1 221 ? -21.654 -4.523 16.500 1.00 88.75 221 ILE A CA 1
ATOM 1687 C C . ILE A 1 221 ? -20.233 -4.072 16.809 1.00 88.75 221 ILE A C 1
ATOM 1689 O O . ILE A 1 221 ? -19.648 -3.315 16.035 1.00 88.75 221 ILE A O 1
ATOM 1693 N N . THR A 1 222 ? -19.682 -4.529 17.929 1.00 88.88 222 THR A N 1
ATOM 1694 C CA . THR A 1 222 ? -18.351 -4.120 18.384 1.00 88.88 222 THR A CA 1
ATOM 1695 C C . THR A 1 222 ? -17.441 -5.331 18.501 1.00 88.88 222 THR A C 1
ATOM 1697 O O . THR A 1 222 ? -17.735 -6.256 19.254 1.00 88.88 222 THR A O 1
ATOM 1700 N N . VAL A 1 223 ? -16.315 -5.291 17.798 1.00 90.31 223 VAL A N 1
ATOM 1701 C CA . VAL A 1 223 ? -15.173 -6.184 17.987 1.00 90.31 223 VAL A CA 1
ATOM 1702 C C . VAL A 1 223 ? -14.180 -5.455 18.885 1.00 90.31 223 VAL A C 1
ATOM 1704 O O . VAL A 1 223 ? -13.711 -4.361 18.561 1.00 90.31 223 VAL A O 1
ATOM 1707 N N . ALA A 1 224 ? -13.912 -6.014 20.062 1.00 86.75 224 ALA A N 1
ATOM 1708 C CA . ALA A 1 224 ? -13.035 -5.391 21.042 1.00 86.75 224 ALA A CA 1
ATOM 1709 C C . ALA A 1 224 ? -12.301 -6.427 21.893 1.00 86.75 224 ALA A C 1
ATOM 1711 O O . ALA A 1 224 ? -12.875 -7.424 22.319 1.00 86.75 224 ALA A O 1
ATOM 1712 N N . HIS A 1 225 ? -11.057 -6.101 22.239 1.00 87.69 225 HIS A N 1
ATOM 1713 C CA . HIS A 1 225 ? -10.253 -6.843 23.216 1.00 87.69 225 HIS A CA 1
ATOM 1714 C C . HIS A 1 225 ? -10.324 -6.249 24.635 1.00 87.69 225 HIS A C 1
ATOM 1716 O O . HIS A 1 225 ? -9.760 -6.798 25.579 1.00 87.69 225 HIS A O 1
ATOM 1722 N N . ARG A 1 226 ? -11.005 -5.107 24.817 1.00 84.69 226 ARG A N 1
ATOM 1723 C CA . ARG A 1 226 ? -11.142 -4.438 26.119 1.00 84.69 226 ARG A CA 1
ATOM 1724 C C . ARG A 1 226 ? -12.403 -4.915 26.832 1.00 84.69 226 ARG A C 1
ATOM 1726 O O . ARG A 1 226 ? -13.509 -4.543 26.451 1.00 84.69 226 ARG A O 1
ATOM 1733 N N . ILE A 1 227 ? -12.220 -5.659 27.924 1.00 87.12 227 ILE A N 1
ATOM 1734 C CA . ILE A 1 227 ? -13.323 -6.197 28.736 1.00 87.12 227 ILE A CA 1
ATOM 1735 C C . ILE A 1 227 ? -14.351 -5.128 29.151 1.00 87.12 227 ILE A C 1
ATOM 1737 O O . ILE A 1 227 ? -15.535 -5.375 28.943 1.00 87.12 227 ILE A O 1
ATOM 1741 N N . PRO A 1 228 ? -13.982 -3.919 29.631 1.00 84.31 228 PRO A N 1
ATOM 1742 C CA . PRO A 1 228 ? -14.975 -2.906 30.010 1.00 84.31 228 P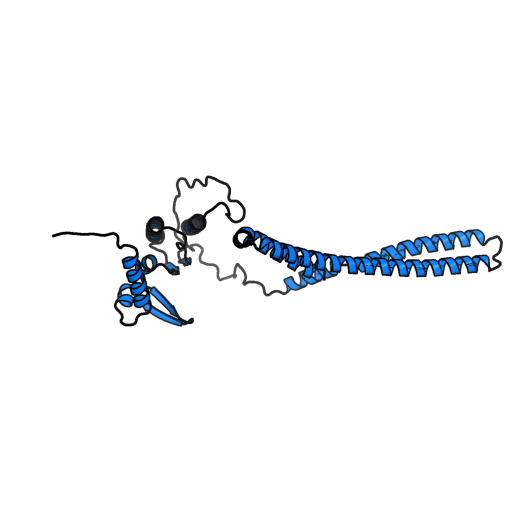RO A CA 1
ATOM 1743 C C . PRO A 1 228 ? -15.911 -2.480 28.872 1.00 84.31 228 PRO A C 1
ATOM 1745 O O . PRO A 1 228 ? -17.060 -2.135 29.120 1.00 84.31 228 PRO A O 1
ATOM 1748 N N . THR A 1 229 ? -15.436 -2.512 27.625 1.00 83.81 229 THR A N 1
ATOM 1749 C CA . THR A 1 229 ? -16.251 -2.182 26.450 1.00 83.81 229 THR A CA 1
ATOM 1750 C C . THR A 1 229 ? -17.290 -3.267 26.176 1.00 83.81 229 THR A C 1
ATOM 1752 O O . THR A 1 229 ? -18.432 -2.946 25.866 1.00 83.81 229 THR A O 1
ATOM 1755 N N . VAL A 1 230 ? -16.897 -4.535 26.323 1.00 87.25 230 VAL A N 1
ATOM 1756 C CA . VAL A 1 230 ? -17.740 -5.713 26.059 1.00 87.25 230 VAL A CA 1
ATOM 1757 C C . VAL A 1 230 ? -18.747 -5.962 27.189 1.00 87.25 230 VAL A C 1
ATOM 1759 O O . VAL A 1 230 ? -19.865 -6.396 26.937 1.00 87.25 230 VAL A O 1
ATOM 1762 N N . MET A 1 231 ? -18.382 -5.641 28.434 1.00 85.69 231 MET A N 1
ATOM 1763 C CA . MET A 1 231 ? -19.244 -5.799 29.617 1.00 85.69 231 MET A CA 1
ATOM 1764 C C . MET A 1 231 ? -20.548 -5.003 29.548 1.00 85.69 231 MET A C 1
ATOM 1766 O O . MET A 1 231 ? -21.538 -5.399 30.154 1.00 85.69 231 MET A O 1
ATOM 1770 N N . ASP A 1 232 ? -20.543 -3.887 28.825 1.00 83.56 232 ASP A N 1
ATOM 1771 C CA . ASP A 1 232 ? -21.698 -3.003 28.701 1.00 83.56 232 ASP A CA 1
ATOM 1772 C C . ASP A 1 232 ? -22.575 -3.338 27.473 1.00 83.56 232 ASP A C 1
ATOM 1774 O O . ASP A 1 232 ? -23.489 -2.580 27.138 1.00 83.56 232 ASP A O 1
ATOM 1778 N N . CYS A 1 233 ? -22.292 -4.440 26.770 1.00 85.56 233 CYS A N 1
ATOM 1779 C CA . CYS A 1 233 ? -23.084 -4.914 25.638 1.00 85.56 233 CYS A CA 1
ATOM 1780 C C . CYS A 1 233 ? -24.304 -5.729 26.093 1.00 85.56 233 CYS A C 1
ATOM 1782 O O . CYS A 1 233 ? -24.274 -6.416 27.108 1.00 85.56 233 CYS A O 1
ATOM 1784 N N . ASN A 1 234 ? -25.372 -5.709 25.292 1.00 87.62 234 ASN A N 1
ATOM 1785 C CA . ASN A 1 234 ? -26.580 -6.502 25.552 1.00 87.62 234 ASN A CA 1
ATOM 1786 C C . ASN A 1 234 ? -26.376 -8.011 25.338 1.00 87.62 234 ASN A C 1
ATOM 1788 O O . ASN A 1 234 ? -27.100 -8.818 25.908 1.00 87.62 234 ASN A O 1
ATOM 1792 N N . ALA A 1 235 ? -25.434 -8.385 24.473 1.00 88.44 235 ALA A N 1
ATOM 1793 C CA . ALA A 1 235 ? -25.063 -9.763 24.192 1.00 88.44 235 ALA A CA 1
ATOM 1794 C C . ALA A 1 235 ? -23.590 -9.809 23.781 1.00 88.44 235 ALA A C 1
ATOM 1796 O O . ALA A 1 235 ? -23.089 -8.873 23.150 1.00 88.44 235 ALA A O 1
ATOM 1797 N N . VAL A 1 236 ? -22.915 -10.902 24.121 1.00 90.75 236 VAL A N 1
ATOM 1798 C CA . VAL A 1 236 ? -21.518 -11.159 23.773 1.00 90.75 236 VAL A CA 1
ATOM 1799 C C . VAL A 1 236 ? -21.446 -12.421 22.932 1.00 90.75 236 VAL A C 1
ATOM 1801 O O . VAL A 1 236 ? -22.077 -13.424 23.249 1.00 90.75 236 VAL A O 1
ATOM 1804 N N . LEU A 1 237 ? -20.673 -12.346 21.852 1.00 89.19 237 LEU A N 1
ATOM 1805 C CA . LEU A 1 237 ? -20.404 -13.437 20.927 1.00 89.19 237 LEU A CA 1
ATOM 1806 C C . LEU A 1 237 ? -18.933 -13.834 21.070 1.00 89.19 237 LEU A C 1
ATOM 1808 O O . LEU A 1 237 ? -18.062 -13.008 20.795 1.00 89.19 237 LEU A O 1
ATOM 1812 N N . ALA A 1 238 ? -18.650 -15.067 21.480 1.00 87.62 238 ALA A N 1
ATOM 1813 C CA . ALA A 1 238 ? -17.290 -15.594 21.522 1.00 87.62 238 ALA A CA 1
ATOM 1814 C C . ALA A 1 238 ? -17.076 -16.607 20.393 1.00 87.62 238 ALA A C 1
ATOM 1816 O O . ALA A 1 238 ? -17.875 -17.527 20.204 1.00 87.62 238 ALA A O 1
ATOM 1817 N N . ILE A 1 239 ? -15.982 -16.431 19.654 1.00 86.56 239 ILE A N 1
ATOM 1818 C CA . ILE A 1 239 ? -15.588 -17.276 18.524 1.00 86.56 239 ILE A CA 1
ATOM 1819 C C . ILE A 1 239 ? -14.214 -17.874 18.840 1.00 86.56 239 ILE A C 1
ATOM 1821 O O . ILE A 1 239 ? -13.310 -17.137 19.233 1.00 86.56 239 ILE A O 1
ATOM 1825 N N . SER A 1 240 ? -14.054 -19.184 18.647 1.00 85.88 240 SER A N 1
ATOM 1826 C CA . SER A 1 240 ? -12.766 -19.894 18.709 1.00 85.88 240 SER A CA 1
ATOM 1827 C C . SER A 1 240 ? -12.633 -20.778 17.482 1.00 85.88 240 SER A C 1
ATOM 1829 O O . SER A 1 240 ? -13.601 -21.413 17.081 1.00 85.88 240 SER A O 1
ATOM 1831 N N . ASP A 1 241 ? -11.451 -20.801 16.868 1.00 90.75 241 ASP A N 1
ATOM 1832 C CA . ASP A 1 241 ? -11.136 -21.693 15.739 1.00 90.75 241 ASP A CA 1
ATOM 1833 C C . ASP A 1 241 ? -12.118 -21.600 14.552 1.00 90.75 241 ASP A C 1
ATOM 1835 O O . ASP A 1 241 ? -12.323 -22.552 13.805 1.00 90.75 241 ASP A O 1
ATOM 1839 N N . GLY A 1 242 ? -12.720 -20.420 14.355 1.00 85.69 242 GLY A N 1
ATOM 1840 C CA . GLY A 1 242 ? -13.709 -20.169 13.302 1.00 85.69 242 GLY A CA 1
ATOM 1841 C C . GLY A 1 242 ? -15.133 -20.622 13.638 1.00 85.69 242 GLY A C 1
ATOM 1842 O O . GLY A 1 242 ? -16.032 -20.418 12.823 1.00 85.69 242 GLY A O 1
ATOM 1843 N N . GLU A 1 243 ? -15.362 -21.171 14.831 1.00 79.81 243 GLU A N 1
ATOM 1844 C CA . GLU A 1 243 ? -16.669 -21.611 15.310 1.00 79.81 243 GLU A CA 1
ATOM 1845 C C . GLU A 1 243 ? -17.197 -20.719 16.440 1.00 79.81 243 GLU A C 1
ATOM 1847 O O . GLU A 1 243 ? -16.452 -20.158 17.246 1.00 79.81 243 GLU A O 1
ATOM 1852 N N . LEU A 1 244 ? -18.521 -20.578 16.492 1.00 86.31 244 LEU A N 1
ATOM 1853 C CA . LEU A 1 244 ? -19.213 -19.869 17.561 1.00 86.31 244 LEU A CA 1
ATOM 1854 C C . LEU A 1 244 ? -19.267 -20.757 18.803 1.00 86.31 244 LEU A C 1
ATOM 1856 O O . LEU A 1 244 ? -19.904 -21.807 18.786 1.00 86.31 244 LEU A O 1
ATOM 1860 N N . VAL A 1 245 ? -18.612 -20.313 19.872 1.00 88.06 245 VAL A N 1
ATOM 1861 C CA . VAL A 1 245 ? -18.478 -21.079 21.117 1.00 88.06 245 VAL A CA 1
ATOM 1862 C C . VAL A 1 245 ? -19.520 -20.642 22.139 1.00 88.06 245 VAL A C 1
ATOM 1864 O O . VAL A 1 245 ? -20.169 -21.482 22.756 1.00 88.06 245 VAL A O 1
ATOM 1867 N N . GLU A 1 246 ? -19.722 -19.332 22.300 1.00 88.50 246 GLU A N 1
ATOM 1868 C CA . GLU A 1 246 ? -20.650 -18.767 23.285 1.00 88.50 246 GLU A CA 1
ATOM 1869 C C . GLU A 1 246 ? -21.432 -17.591 22.707 1.00 88.50 246 GLU A C 1
ATOM 1871 O O . GLU A 1 246 ? -20.891 -16.757 21.977 1.00 88.50 246 GLU A O 1
ATOM 1876 N N . TYR A 1 247 ? -22.711 -17.511 23.072 1.00 90.44 247 TYR A N 1
ATOM 1877 C CA . TYR A 1 247 ? -23.568 -16.377 22.760 1.00 90.44 247 TYR A CA 1
ATOM 1878 C C . TYR A 1 247 ? -24.644 -16.202 23.830 1.00 90.44 247 TYR A C 1
ATOM 1880 O O . TYR A 1 247 ? -25.609 -16.963 23.868 1.00 90.44 247 TYR A O 1
ATOM 1888 N N . ASP A 1 248 ? -24.484 -15.209 24.701 1.00 89.88 248 ASP A N 1
ATOM 1889 C CA . ASP A 1 248 ? -25.524 -14.798 25.652 1.00 89.88 248 ASP A CA 1
ATOM 1890 C C . ASP A 1 248 ? -25.202 -13.406 26.232 1.00 89.88 248 ASP A C 1
ATOM 1892 O O . ASP A 1 248 ? -24.227 -12.752 25.851 1.00 89.88 248 ASP A O 1
ATOM 1896 N N . ASP A 1 249 ? -26.031 -12.946 27.165 1.00 90.00 249 ASP A N 1
ATOM 1897 C CA . ASP A 1 249 ? -25.781 -11.779 28.008 1.00 90.00 249 ASP A CA 1
ATOM 1898 C C . ASP A 1 249 ? -24.458 -11.932 28.799 1.00 90.00 249 ASP A C 1
ATOM 1900 O O . ASP A 1 249 ? -24.199 -13.004 29.368 1.00 90.00 249 ASP A O 1
ATOM 1904 N N . PRO A 1 250 ? -23.624 -10.876 28.891 1.00 91.50 250 PRO A N 1
ATOM 1905 C CA . PRO A 1 250 ? -22.323 -10.943 29.560 1.00 91.50 250 PRO A CA 1
ATOM 1906 C C . PRO A 1 250 ? -22.410 -11.421 31.014 1.00 91.50 250 PRO A C 1
ATOM 1908 O O . PRO A 1 250 ? -21.538 -12.162 31.470 1.00 91.50 250 PRO A O 1
ATOM 1911 N N . VAL A 1 251 ? -23.459 -11.047 31.753 1.00 90.75 251 VAL A N 1
ATOM 1912 C CA . VAL A 1 251 ? -23.639 -11.436 33.159 1.00 90.75 251 VAL A CA 1
ATOM 1913 C C . VAL A 1 251 ? -23.904 -12.934 33.277 1.00 90.75 251 VAL A C 1
ATOM 1915 O O . VAL A 1 251 ? -23.387 -13.586 34.186 1.00 90.75 251 VAL A O 1
ATOM 1918 N N . LYS A 1 252 ? -24.673 -13.512 32.349 1.00 90.38 252 LYS A N 1
ATOM 1919 C CA . LYS A 1 252 ? -24.919 -14.959 32.328 1.00 90.38 252 LYS A CA 1
ATOM 1920 C C . LYS A 1 252 ? -23.671 -15.737 31.939 1.00 90.38 252 LYS A C 1
ATOM 1922 O O . LYS A 1 252 ? -23.366 -16.737 32.587 1.00 90.38 252 LYS A O 1
ATOM 1927 N N . LEU A 1 253 ? -22.927 -15.262 30.938 1.00 89.94 253 LEU A N 1
ATOM 1928 C CA . LEU A 1 253 ? -21.685 -15.906 30.514 1.00 89.94 253 LEU A CA 1
ATOM 1929 C C . LEU A 1 253 ? -20.668 -15.945 31.657 1.00 89.94 253 LEU A C 1
ATOM 1931 O O . LEU A 1 253 ? -20.065 -16.983 31.897 1.00 89.94 253 LEU A O 1
ATOM 1935 N N . ILE A 1 254 ? -20.533 -14.870 32.438 1.00 89.94 254 ILE A N 1
ATOM 1936 C CA . ILE A 1 254 ? -19.622 -14.832 33.597 1.00 89.94 254 ILE A CA 1
ATOM 1937 C C . ILE A 1 254 ? -20.017 -15.828 34.695 1.00 89.94 254 ILE A C 1
ATOM 1939 O O . ILE A 1 254 ? -19.141 -16.402 35.342 1.00 89.94 254 ILE A O 1
ATOM 1943 N N . ASN A 1 255 ? -21.319 -16.026 34.909 1.00 88.94 255 ASN A N 1
ATOM 1944 C CA . ASN A 1 255 ? -21.843 -16.950 35.917 1.00 88.94 255 ASN A CA 1
ATOM 1945 C C . ASN A 1 255 ? -21.867 -18.412 35.448 1.00 88.94 255 ASN A C 1
ATOM 1947 O O . ASN A 1 255 ? -22.120 -19.301 36.257 1.00 88.94 255 ASN A O 1
ATOM 1951 N N . THR A 1 256 ? -21.630 -18.665 34.162 1.00 89.31 256 THR A N 1
ATOM 1952 C CA . THR A 1 256 ? -21.606 -20.018 33.606 1.00 89.31 256 THR A CA 1
ATOM 1953 C C . THR A 1 256 ? -20.253 -20.665 33.886 1.00 89.31 256 THR A C 1
ATOM 1955 O O . THR A 1 256 ? -19.203 -20.130 33.519 1.00 89.31 256 THR A O 1
ATOM 1958 N N . ASP A 1 257 ? -20.266 -21.827 34.536 1.00 84.62 257 ASP A N 1
ATOM 1959 C CA . ASP A 1 257 ? -19.042 -22.567 34.833 1.00 84.62 257 ASP A CA 1
ATOM 1960 C C . ASP A 1 257 ? -18.369 -23.060 33.548 1.00 84.62 257 ASP A C 1
ATOM 1962 O O . ASP A 1 257 ? -18.990 -23.688 32.693 1.00 84.62 257 ASP A O 1
ATOM 1966 N N . GLY A 1 258 ? -17.073 -22.771 33.424 1.00 84.44 258 GLY A N 1
ATOM 1967 C CA . GLY A 1 258 ? -16.268 -23.156 32.265 1.00 84.44 258 GLY A CA 1
ATOM 1968 C C . GLY A 1 258 ? -16.338 -22.199 31.074 1.00 84.44 258 GLY A C 1
ATOM 1969 O O . GLY A 1 258 ? -15.636 -22.455 30.101 1.00 84.44 258 GLY A O 1
ATOM 1970 N N . SER A 1 259 ? -17.086 -21.092 31.152 1.00 89.62 259 SER A N 1
ATOM 1971 C CA . SER A 1 259 ? -17.205 -20.175 30.015 1.00 89.62 259 SER A CA 1
ATOM 1972 C C . SER A 1 259 ? -15.877 -19.513 29.627 1.00 89.62 259 SER A C 1
ATOM 1974 O O . SER A 1 259 ? -15.097 -19.077 30.483 1.00 89.62 259 SER A O 1
ATOM 1976 N N . LEU A 1 260 ? -15.618 -19.408 28.328 1.00 87.94 260 LEU A N 1
ATOM 1977 C CA . LEU A 1 260 ? -14.458 -18.735 27.755 1.00 87.94 260 LEU A CA 1
ATOM 1978 C C . LEU A 1 260 ? -14.497 -17.240 28.075 1.00 87.94 260 LEU A C 1
ATOM 1980 O O . LEU A 1 260 ? -13.500 -16.678 28.534 1.00 87.94 260 LEU A O 1
ATOM 1984 N N . PHE A 1 261 ? -15.661 -16.599 27.930 1.00 89.62 261 PHE A N 1
ATOM 1985 C CA . PHE A 1 261 ? -15.802 -15.195 28.311 1.00 89.62 261 PHE A CA 1
ATOM 1986 C C . PHE A 1 261 ? -15.571 -14.981 29.815 1.00 89.62 261 PHE A C 1
ATOM 1988 O O . PHE A 1 261 ? -14.862 -14.054 30.212 1.00 89.62 261 PHE A O 1
ATOM 1995 N N . GLY A 1 262 ? -16.091 -15.866 30.672 1.00 89.44 262 GLY A N 1
ATOM 1996 C CA . GLY A 1 262 ? -15.870 -15.795 32.117 1.00 89.44 262 GLY A CA 1
ATOM 1997 C C . GLY A 1 262 ? -14.400 -15.970 32.508 1.00 89.44 262 GLY A C 1
ATOM 1998 O O . GLY A 1 262 ? -13.932 -15.300 33.432 1.00 89.44 262 GLY A O 1
ATOM 1999 N N . GLN A 1 263 ? -13.647 -16.815 31.797 1.00 89.06 263 GLN A N 1
ATOM 2000 C CA . GLN A 1 263 ? -12.197 -16.959 31.978 1.00 89.06 263 GLN A CA 1
ATOM 2001 C C . GLN A 1 263 ? -11.447 -15.670 31.614 1.00 89.06 263 GLN A C 1
ATOM 2003 O O . GLN A 1 263 ? -10.668 -15.181 32.434 1.00 89.06 263 GLN A O 1
ATOM 2008 N N . LEU A 1 264 ? -11.748 -15.066 30.458 1.00 88.81 264 LEU A N 1
ATOM 2009 C CA . LEU A 1 264 ? -11.154 -13.792 30.025 1.00 88.81 264 LEU A CA 1
ATOM 2010 C C . LEU A 1 264 ? -11.433 -12.658 31.020 1.00 88.81 264 LEU A C 1
ATOM 2012 O O . LEU A 1 264 ? -10.546 -11.873 31.364 1.00 88.81 264 LEU A O 1
ATOM 2016 N N . VAL A 1 265 ? -12.663 -12.588 31.533 1.00 89.69 265 VAL A N 1
ATOM 2017 C CA . VAL A 1 265 ? -13.053 -11.605 32.548 1.00 89.69 265 VAL A CA 1
ATOM 2018 C C . VAL A 1 265 ? -12.284 -11.841 33.854 1.00 89.69 265 VAL A C 1
ATOM 2020 O O . VAL A 1 265 ? -11.735 -10.892 34.418 1.00 89.69 265 VAL A O 1
ATOM 2023 N N . LYS A 1 266 ? -12.192 -13.089 34.338 1.00 88.00 266 LYS A N 1
ATOM 2024 C CA . LYS A 1 266 ? -11.414 -13.438 35.545 1.00 88.00 266 LYS A CA 1
ATOM 2025 C C . LYS A 1 266 ? -9.945 -13.046 35.401 1.00 88.00 266 LYS A C 1
ATOM 2027 O O . LYS A 1 266 ? -9.378 -12.470 36.333 1.00 88.00 266 LYS A O 1
ATOM 2032 N N . GLU A 1 267 ? -9.348 -13.313 34.245 1.00 87.94 267 GLU A N 1
ATOM 2033 C CA . GLU A 1 267 ? -7.965 -12.948 33.956 1.00 87.94 267 GLU A CA 1
ATOM 2034 C C . GLU A 1 267 ? -7.772 -11.426 33.977 1.00 87.94 267 GLU A C 1
ATOM 2036 O O . GLU A 1 267 ? -6.912 -10.928 34.709 1.00 87.94 267 GLU A O 1
ATOM 2041 N N . TYR A 1 268 ? -8.629 -10.673 33.287 1.00 86.38 268 TYR A N 1
ATOM 2042 C CA . TYR A 1 268 ? -8.592 -9.210 33.279 1.00 86.38 268 TYR A CA 1
ATOM 2043 C C . TYR A 1 268 ? -8.656 -8.605 34.692 1.00 86.38 268 TYR A C 1
ATOM 2045 O O . TYR A 1 268 ? -7.817 -7.783 35.071 1.00 86.38 268 TYR A O 1
ATOM 2053 N N . TRP A 1 269 ? -9.603 -9.054 35.524 1.00 84.00 269 TRP A N 1
ATOM 2054 C CA . TRP A 1 269 ? -9.733 -8.562 36.901 1.00 84.00 269 TRP A CA 1
ATOM 2055 C C . TRP A 1 269 ? -8.565 -8.968 37.802 1.00 84.00 269 TRP A C 1
ATOM 2057 O O . TRP A 1 269 ? -8.236 -8.241 38.745 1.00 84.00 269 TRP A O 1
ATOM 2067 N N . SER A 1 270 ? -7.924 -10.108 37.531 1.00 82.75 270 SER A N 1
ATOM 2068 C CA . SER A 1 270 ? -6.719 -10.519 38.253 1.00 82.75 270 SER A CA 1
ATOM 2069 C C . SER A 1 270 ? -5.560 -9.553 37.985 1.00 82.75 270 SER A C 1
ATOM 2071 O O . SER A 1 270 ? -4.921 -9.093 38.930 1.00 82.75 270 SER A O 1
ATOM 2073 N N . GLN A 1 271 ? -5.365 -9.139 36.729 1.00 72.81 271 GLN A N 1
ATOM 2074 C CA . GLN A 1 271 ? -4.309 -8.208 36.330 1.00 72.81 271 GLN A CA 1
ATOM 2075 C C . GLN A 1 271 ? -4.531 -6.804 36.914 1.00 72.81 271 GLN A C 1
ATOM 2077 O O . GLN A 1 271 ? -3.591 -6.196 37.432 1.00 72.81 271 GLN A O 1
ATOM 2082 N N . CYS A 1 272 ? -5.779 -6.319 36.951 1.00 64.88 272 CYS A N 1
ATOM 2083 C CA . CYS A 1 272 ? -6.101 -5.038 37.590 1.00 64.88 272 CYS A CA 1
ATOM 2084 C C . CYS A 1 272 ? -5.773 -5.011 39.094 1.00 64.88 272 CYS A C 1
ATOM 2086 O O . CYS A 1 272 ? -5.371 -3.967 39.609 1.00 64.88 272 CYS A O 1
ATOM 2088 N N . LYS A 1 273 ? -5.894 -6.141 39.809 1.00 56.78 273 LYS A N 1
ATOM 2089 C CA . LYS A 1 273 ? -5.515 -6.221 41.234 1.00 56.78 273 LYS A CA 1
ATOM 2090 C C . LYS A 1 273 ? -4.005 -6.098 41.455 1.00 56.78 273 LYS A C 1
ATOM 2092 O O . LYS A 1 273 ? -3.592 -5.580 42.488 1.00 56.78 273 LYS A O 1
ATOM 2097 N N . PHE A 1 274 ? -3.181 -6.523 40.497 1.00 53.00 274 PHE A N 1
ATOM 2098 C CA . PHE A 1 274 ? -1.722 -6.408 40.590 1.00 53.00 274 PHE A CA 1
ATOM 2099 C C . PHE A 1 274 ? -1.185 -5.027 40.192 1.00 53.00 274 PHE A C 1
ATOM 2101 O O . PHE A 1 274 ? -0.081 -4.666 40.596 1.00 53.00 274 PHE A O 1
ATOM 2108 N N . GLN A 1 275 ? -1.963 -4.218 39.469 1.00 47.88 275 GLN A N 1
ATOM 2109 C CA . GLN A 1 275 ? -1.542 -2.884 39.024 1.00 47.88 275 GLN A CA 1
ATOM 2110 C C . GLN A 1 275 ? -1.628 -1.793 40.110 1.00 47.88 275 GLN A C 1
ATOM 2112 O O . GLN A 1 275 ? -1.145 -0.682 39.898 1.00 47.88 275 GLN A O 1
ATOM 2117 N N . HIS A 1 276 ? -2.139 -2.115 41.307 1.00 43.94 276 HIS A N 1
ATOM 2118 C CA . HIS A 1 276 ? -2.027 -1.259 42.492 1.00 43.94 276 HIS A CA 1
ATOM 2119 C C . HIS A 1 276 ? -1.713 -2.039 43.784 1.00 43.94 276 HIS A C 1
ATOM 2121 O O . HIS A 1 276 ? -2.628 -2.442 44.500 1.00 43.94 276 HIS A O 1
ATOM 2127 N N . PRO A 1 277 ? -0.433 -2.098 44.199 1.00 38.97 277 PRO A N 1
ATOM 2128 C CA . PRO A 1 277 ? -0.065 -2.294 45.590 1.00 38.97 277 PRO A CA 1
ATOM 2129 C C . PRO A 1 277 ? 0.639 -1.036 46.123 1.00 38.97 277 PRO A C 1
ATOM 2131 O O . PRO A 1 277 ? 1.770 -1.093 46.599 1.00 38.97 277 PRO A O 1
ATOM 2134 N N . LEU A 1 278 ? -0.013 0.131 46.076 1.00 38.41 278 LEU A N 1
ATOM 2135 C CA . LEU A 1 278 ? 0.386 1.230 46.960 1.00 38.41 278 LEU A CA 1
ATOM 2136 C C . LEU A 1 278 ? -0.408 1.123 48.259 1.00 38.41 278 LEU A C 1
ATOM 2138 O O . LEU A 1 278 ? -1.532 1.599 48.377 1.00 38.41 278 LEU A O 1
ATOM 2142 N N . ARG A 1 279 ? 0.229 0.425 49.206 1.00 39.28 279 ARG A N 1
ATOM 2143 C CA . ARG A 1 279 ? 0.127 0.566 50.665 1.00 39.28 279 ARG A CA 1
ATOM 2144 C C . ARG A 1 279 ? -1.086 1.374 51.153 1.00 39.28 279 ARG A C 1
ATOM 2146 O O . ARG A 1 279 ? -1.001 2.588 51.316 1.00 39.28 279 ARG A O 1
ATOM 2153 N N . ARG A 1 280 ? -2.149 0.686 51.568 1.00 30.78 280 ARG A N 1
ATOM 2154 C CA . ARG A 1 280 ? -2.950 1.149 52.709 1.00 30.78 280 ARG A CA 1
ATOM 2155 C C . ARG A 1 280 ? -2.648 0.260 53.905 1.00 30.78 280 ARG A C 1
ATOM 2157 O O . ARG A 1 280 ? -3.291 -0.754 54.135 1.00 30.78 280 ARG A O 1
ATOM 2164 N N . LEU A 1 281 ? -1.628 0.680 54.651 1.00 30.86 281 LEU A N 1
ATOM 2165 C CA . LEU A 1 281 ? -1.611 0.516 56.098 1.00 30.86 281 LEU A CA 1
ATOM 2166 C C . LEU A 1 281 ? -2.875 1.203 56.627 1.00 30.86 281 LEU A C 1
ATOM 2168 O O . LEU A 1 281 ? -2.977 2.426 56.566 1.00 30.86 281 LEU A O 1
ATOM 2172 N N . VAL A 1 282 ? -3.829 0.427 57.127 1.00 29.84 282 VAL A N 1
ATOM 2173 C CA . VAL A 1 282 ? -4.760 0.919 58.140 1.00 29.84 282 VAL A CA 1
ATOM 2174 C C . VAL A 1 282 ? -4.430 0.141 59.402 1.00 29.84 282 VAL A C 1
ATOM 2176 O O . VAL A 1 282 ? -4.783 -1.022 59.558 1.00 29.84 282 VAL A O 1
ATOM 2179 N N . LEU A 1 283 ? -3.642 0.794 60.253 1.00 28.23 283 LEU A N 1
ATOM 2180 C CA . LEU A 1 283 ? -3.519 0.462 61.662 1.00 28.23 283 LEU A CA 1
ATOM 2181 C C . LEU A 1 283 ? -4.794 0.937 62.365 1.00 28.23 283 LEU A C 1
ATOM 2183 O O . LEU A 1 283 ? -4.935 2.138 62.599 1.00 28.23 283 LEU A O 1
ATOM 2187 N N . LYS A 1 284 ? -5.675 -0.016 62.667 1.00 34.03 284 LYS A N 1
ATOM 2188 C CA . LYS A 1 284 ? -6.519 -0.194 63.866 1.00 34.03 284 LYS A CA 1
ATOM 2189 C C . LYS A 1 284 ? -7.787 -0.949 63.501 1.00 34.03 284 LYS A C 1
ATOM 2191 O O . LYS A 1 284 ? -8.482 -0.501 62.566 1.00 34.03 284 LYS A O 1
#

InterPro domains:
  IPR003439 ABC transporter-like, ATP-binding domain [PF00005] (119-197)
  IPR003439 ABC transporter-like, ATP-binding domain [PS50893] (37-266)
  IPR011527 ABC transporter type 1, transmembrane domain [PS50929] (1-99)
  IPR027417 P-loop containing nucleoside triphosphate hydrolase [G3DSA:3.40.50.300] (132-267)
  IPR027417 P-loop containing nucleoside triphosphate hydrolase [SSF52540] (157-259)
  IPR036640 ABC transporter type 1, transmembrane domain superfamily [G3DSA:1.20.1560.10] (1-131)
  IPR036640 ABC transporter type 1, transmembrane domain superfamily [SSF90123] (5-131)
  IPR050173 ATP-binding cassette transporter C-like [PTHR24223] (164-266)

Secondary structure (DSSP, 8-state):
-HHHHHHHHHHHHHHHHHTHHHHHHTT-HHHHHHHHHHHHHHHHHHHHHHHHHHHHHHHHHHHHHHHHHHHHHHHHHHS---GGGHHHHHHHHHHHHHHHHHHHHHHHHHHT-THHHHHHHHHHHHTSPPPPPSS-TT-PPPTTTT-----PPP-----SPPPGGGTTS-HHHHHHHHHHHHHHHT-SEEEEESTTTTS-HHHHHHHHHHHHHHTTTSEEEEE-S-HHHHHTSS-EEEEETTEEEEEE-HHHHHHSTT-HHHHHHHHHHHHHHHT---------

Organism: NCBI:txid43782